Protein AF-A0AAD7BIM3-F1 (afdb_monomer)

pLDDT: mean 72.24, std 18.92, range [29.17, 95.81]

InterPro domains:
  IPR036047 F-box-like domain superfamily [SSF81383] (9-72)

Nearest PDB structures (foldseek):
  4rhj-assembly4_D  TM=5.048E-01  e=8.172E+00  Trypanosoma brucei brucei TREU927
  4rhm-assembly1_C  TM=4.767E-01  e=9.182E+00  Trypanosoma brucei brucei TREU927

Organism: NCBI:txid1738132

Structure (mmCIF, N/CA/C/O backbone):
data_AF-A0AAD7BIM3-F1
#
_entry.id   AF-A0AAD7BIM3-F1
#
loop_
_atom_site.group_PDB
_atom_site.id
_atom_site.type_symbol
_atom_site.label_atom_id
_atom_site.label_alt_id
_atom_site.label_comp_id
_atom_site.label_asym_id
_atom_site.label_entity_id
_atom_site.label_seq_id
_atom_site.pdbx_PDB_ins_code
_atom_site.Cartn_x
_atom_site.Cartn_y
_atom_site.Cartn_z
_atom_site.occupancy
_atom_site.B_iso_or_equiv
_atom_site.auth_seq_id
_atom_site.auth_comp_id
_atom_site.auth_asym_id
_atom_site.auth_atom_id
_atom_site.pdbx_PDB_model_num
ATOM 1 N N . MET A 1 1 ? -30.677 8.060 8.967 1.00 34.91 1 MET A N 1
ATOM 2 C CA . MET A 1 1 ? -29.210 8.168 9.139 1.00 34.91 1 MET A CA 1
ATOM 3 C C . MET A 1 1 ? -28.598 8.434 7.774 1.00 34.91 1 MET A C 1
ATOM 5 O O . MET A 1 1 ? -28.669 7.563 6.921 1.00 34.91 1 MET A O 1
ATOM 9 N N . LYS A 1 2 ? -28.103 9.651 7.524 1.00 31.09 2 LYS A N 1
ATOM 10 C CA . LYS A 1 2 ? -27.428 9.990 6.261 1.00 31.09 2 LYS A CA 1
ATOM 11 C C . LYS A 1 2 ? -26.029 9.374 6.298 1.00 31.09 2 LYS A C 1
ATOM 13 O O . LYS A 1 2 ? -25.265 9.679 7.210 1.00 31.09 2 LYS A O 1
ATOM 18 N N . SER A 1 3 ? -25.726 8.465 5.374 1.00 33.97 3 SER A N 1
ATOM 19 C CA . SER A 1 3 ? -24.393 7.879 5.264 1.00 33.97 3 SER A CA 1
ATOM 20 C C . SER A 1 3 ? -23.404 8.964 4.855 1.00 33.97 3 SER A C 1
ATOM 22 O O . SER A 1 3 ? -23.573 9.599 3.816 1.00 33.97 3 SER A O 1
ATOM 24 N N . ILE A 1 4 ? -22.376 9.167 5.674 1.00 40.66 4 ILE A N 1
ATOM 25 C CA . ILE A 1 4 ? -21.200 9.956 5.316 1.00 40.66 4 ILE A CA 1
ATOM 26 C C . ILE A 1 4 ? -20.465 9.140 4.244 1.00 40.66 4 ILE A C 1
ATOM 28 O O . ILE A 1 4 ? -19.738 8.201 4.554 1.00 40.66 4 ILE A O 1
ATOM 32 N N . LEU A 1 5 ? -20.776 9.430 2.983 1.00 38.31 5 LEU A N 1
ATOM 33 C CA . LEU A 1 5 ? -20.304 8.735 1.781 1.00 38.31 5 LEU A CA 1
ATOM 34 C C . LEU A 1 5 ? -19.085 9.432 1.142 1.00 38.31 5 LEU A C 1
ATOM 36 O O . LEU A 1 5 ? -18.844 9.234 -0.035 1.00 38.31 5 LEU A O 1
ATOM 40 N N . TYR A 1 6 ? -18.332 10.234 1.906 1.00 45.28 6 TYR A N 1
ATOM 41 C CA . TYR A 1 6 ? -17.243 11.088 1.390 1.00 45.28 6 TYR A CA 1
ATOM 42 C C . TYR A 1 6 ? -15.922 10.952 2.172 1.00 45.28 6 TYR A C 1
ATOM 44 O O . TYR A 1 6 ? -15.199 11.914 2.409 1.00 45.28 6 TYR A O 1
ATOM 52 N N . ILE A 1 7 ? -15.646 9.760 2.700 1.00 55.62 7 ILE A N 1
ATOM 53 C CA . ILE A 1 7 ? -14.448 9.513 3.516 1.00 55.62 7 ILE A CA 1
ATOM 54 C C . ILE A 1 7 ? -13.163 9.373 2.671 1.00 55.62 7 ILE A C 1
ATOM 56 O O . ILE A 1 7 ? -12.146 9.924 3.092 1.00 55.62 7 ILE A O 1
ATOM 60 N N . PRO A 1 8 ? -13.167 8.699 1.502 1.00 48.97 8 PRO A N 1
ATOM 61 C CA . PRO A 1 8 ? -11.971 8.600 0.665 1.00 48.97 8 PRO A CA 1
ATOM 62 C C . PRO A 1 8 ? -11.493 9.967 0.164 1.00 48.97 8 PRO A C 1
ATOM 64 O O . PRO A 1 8 ? -10.310 10.273 0.277 1.00 48.97 8 PRO A O 1
ATOM 67 N N . GLU A 1 9 ? -12.413 10.836 -0.273 1.00 47.00 9 GLU A N 1
ATOM 68 C CA . GLU A 1 9 ? -12.077 12.190 -0.728 1.00 47.00 9 GLU A CA 1
ATOM 69 C C . GLU A 1 9 ? -11.534 13.062 0.410 1.00 47.00 9 GLU A C 1
ATOM 71 O O . GLU A 1 9 ? -10.729 13.957 0.170 1.00 47.00 9 GLU A O 1
ATOM 76 N N . LEU A 1 10 ? -11.942 12.791 1.656 1.00 54.88 10 LEU A N 1
ATOM 77 C CA . LEU A 1 10 ? -11.415 13.476 2.832 1.00 54.88 10 LEU A CA 1
ATOM 78 C C . LEU A 1 10 ? -9.964 13.070 3.109 1.00 54.88 10 LEU A C 1
ATOM 80 O O . LEU A 1 10 ? -9.176 13.924 3.488 1.00 54.88 10 LEU A O 1
ATOM 84 N N . ILE A 1 11 ? -9.592 11.800 2.916 1.00 57.62 11 ILE A N 1
ATOM 85 C CA . ILE A 1 11 ? -8.191 11.365 3.029 1.00 57.62 11 ILE A CA 1
ATOM 86 C C . ILE A 1 11 ? -7.386 11.932 1.873 1.00 57.62 11 ILE A C 1
ATOM 88 O O . ILE A 1 11 ? -6.314 12.467 2.114 1.00 57.62 11 ILE A O 1
ATOM 92 N N . ASP A 1 12 ? -7.906 11.901 0.649 1.00 53.28 12 ASP A N 1
ATOM 93 C CA . ASP A 1 12 ? -7.229 12.515 -0.494 1.00 53.28 12 ASP A CA 1
ATOM 94 C C . ASP A 1 12 ? -7.055 14.028 -0.311 1.00 53.28 12 ASP A C 1
ATOM 96 O O . ASP A 1 12 ? -6.023 14.570 -0.701 1.00 53.28 12 ASP A O 1
ATOM 100 N N . GLN A 1 13 ? -7.999 14.718 0.340 1.00 54.78 13 GLN A N 1
ATOM 101 C CA . GLN A 1 13 ? -7.848 16.124 0.725 1.00 54.78 13 GLN A CA 1
ATOM 102 C C . GLN A 1 13 ? -6.875 16.304 1.895 1.00 54.78 13 GLN A C 1
ATOM 104 O O . GLN A 1 13 ? -5.945 17.092 1.783 1.00 54.78 13 GLN A O 1
ATOM 109 N N . ILE A 1 14 ? -7.005 15.554 2.990 1.00 59.97 14 ILE A N 1
ATOM 110 C CA . ILE A 1 14 ? -6.085 15.630 4.137 1.00 59.97 14 ILE A CA 1
ATOM 111 C C . ILE A 1 14 ? -4.654 15.317 3.689 1.00 59.97 14 ILE A C 1
ATOM 113 O O . ILE A 1 14 ? -3.720 16.012 4.052 1.00 59.97 14 ILE A O 1
ATOM 117 N N . VAL A 1 15 ? -4.458 14.306 2.855 1.00 59.47 15 VAL A N 1
ATOM 118 C CA . VAL A 1 15 ? -3.141 13.876 2.380 1.00 59.47 15 VAL A CA 1
ATOM 119 C C . VAL A 1 15 ? -2.682 14.716 1.182 1.00 59.47 15 VAL A C 1
ATOM 121 O O . VAL A 1 15 ? -1.480 14.879 0.982 1.00 59.47 15 VAL A O 1
ATOM 124 N N . GLY A 1 16 ? -3.593 15.291 0.396 1.00 51.72 16 GLY A N 1
ATOM 125 C CA . GLY A 1 16 ? -3.292 16.098 -0.791 1.00 51.72 16 GLY A CA 1
ATOM 126 C C . GLY A 1 16 ? -3.035 17.581 -0.507 1.00 51.72 16 GLY A C 1
ATOM 127 O O . GLY A 1 16 ? -2.092 18.142 -1.070 1.00 51.72 16 GLY A O 1
ATOM 128 N N . SER A 1 17 ? -3.792 18.216 0.394 1.00 50.78 17 SER A N 1
ATOM 129 C CA . SER A 1 17 ? -3.741 19.669 0.633 1.00 50.78 17 SER A CA 1
ATOM 130 C C . SER A 1 17 ? -3.084 20.106 1.945 1.00 50.78 17 SER A C 1
ATOM 132 O O . SER A 1 17 ? -2.757 21.280 2.061 1.00 50.78 17 SER A O 1
ATOM 134 N N . ALA A 1 18 ? -2.869 19.208 2.910 1.00 51.66 18 ALA A N 1
ATOM 135 C CA . ALA A 1 18 ? -2.292 19.564 4.209 1.00 51.66 18 ALA A CA 1
ATOM 136 C C . ALA A 1 18 ? -0.766 19.740 4.143 1.00 51.66 18 ALA A C 1
ATOM 138 O O . ALA A 1 18 ? -0.057 18.922 3.542 1.00 51.66 18 ALA A O 1
ATOM 139 N N . ASP A 1 19 ? -0.236 20.783 4.777 1.00 49.91 19 ASP A N 1
ATOM 140 C CA . ASP A 1 19 ? 1.197 20.875 5.056 1.00 49.91 19 ASP A CA 1
ATOM 141 C C . ASP A 1 19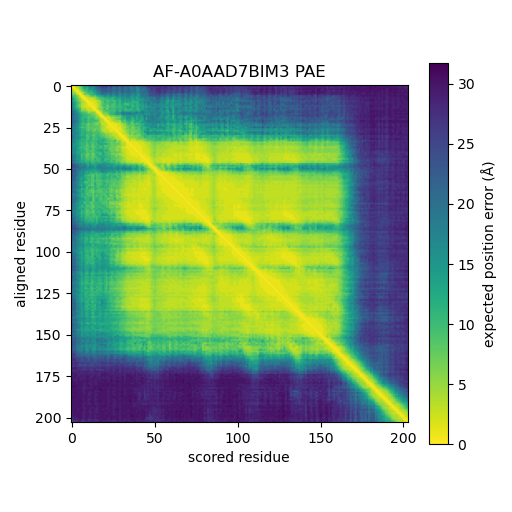 ? 1.614 19.923 6.206 1.00 49.91 19 ASP A C 1
ATOM 143 O O . ASP A 1 19 ? 0.803 19.181 6.763 1.00 49.91 19 ASP A O 1
ATOM 147 N N . ALA A 1 20 ? 2.908 19.870 6.544 1.00 49.19 20 ALA A N 1
ATOM 148 C CA . ALA A 1 20 ? 3.385 18.982 7.610 1.00 49.19 20 ALA A CA 1
ATOM 149 C C . ALA A 1 20 ? 2.770 19.313 8.989 1.00 49.19 20 ALA A C 1
ATOM 151 O O . ALA A 1 20 ? 2.599 18.409 9.807 1.00 49.19 20 ALA A O 1
ATOM 152 N N . GLY A 1 21 ? 2.411 20.578 9.240 1.00 44.41 21 GLY A N 1
ATOM 153 C CA . GLY A 1 21 ? 1.760 21.005 10.481 1.00 44.41 21 GLY A CA 1
ATOM 154 C C . GLY A 1 21 ? 0.289 20.590 10.537 1.00 44.41 21 GLY A C 1
ATOM 155 O O . GLY A 1 21 ? -0.180 20.091 11.562 1.00 44.41 21 GLY A O 1
ATOM 156 N N . ASP A 1 22 ? -0.416 20.705 9.417 1.00 52.31 22 ASP A N 1
ATOM 157 C CA . ASP A 1 22 ? -1.806 20.286 9.247 1.00 52.31 22 ASP A CA 1
ATOM 158 C C . ASP A 1 22 ? -1.967 18.760 9.359 1.00 52.31 22 ASP A C 1
ATOM 160 O O . ASP A 1 22 ? -2.961 18.271 9.902 1.00 52.31 22 ASP A O 1
ATOM 164 N N . LEU A 1 23 ? -0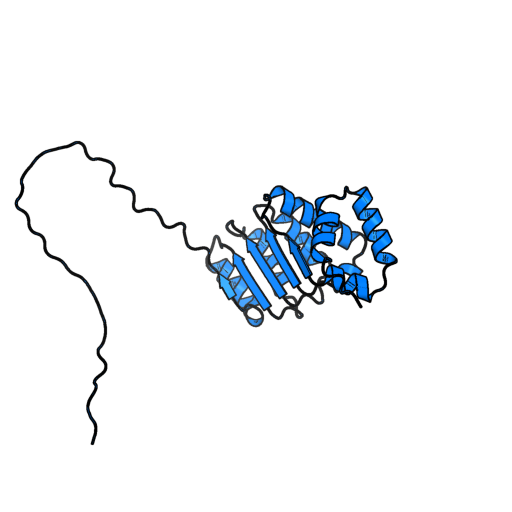.973 17.987 8.906 1.00 55.50 23 LEU A N 1
ATOM 165 C CA . LEU A 1 23 ? -0.945 16.528 9.072 1.00 55.50 23 LEU A CA 1
ATOM 166 C C . LEU A 1 23 ? -0.741 16.117 10.528 1.00 55.50 23 LEU A C 1
ATOM 168 O O . LEU A 1 23 ? -1.418 15.200 10.995 1.00 55.50 23 LEU A O 1
ATOM 172 N N . HIS A 1 24 ? 0.122 16.824 11.261 1.00 54.59 24 HIS A N 1
ATOM 173 C CA . HIS A 1 24 ? 0.286 16.619 12.698 1.00 54.59 24 HIS A CA 1
ATOM 174 C C . HIS A 1 24 ? -1.014 16.938 13.453 1.00 54.59 24 HIS A C 1
ATOM 176 O O . HIS A 1 24 ? -1.473 16.163 14.297 1.00 54.59 24 HIS A O 1
ATOM 182 N N . ALA A 1 25 ? -1.680 18.041 13.097 1.00 57.25 25 ALA A N 1
ATOM 183 C CA . ALA A 1 25 ? -2.994 18.379 13.635 1.00 57.25 25 ALA A CA 1
ATOM 184 C C . ALA A 1 25 ? -4.044 17.307 13.291 1.00 57.25 25 ALA A C 1
ATOM 186 O O . ALA A 1 25 ? -4.818 16.907 14.163 1.00 57.25 25 ALA A O 1
ATOM 187 N N . CYS A 1 26 ? -4.035 16.773 12.066 1.00 62.66 26 CYS A N 1
ATOM 188 C CA . CYS A 1 26 ? -4.894 15.656 11.675 1.00 62.66 26 CYS A CA 1
ATOM 189 C C . CYS A 1 26 ? -4.593 14.390 12.480 1.00 62.66 26 CYS A C 1
ATOM 191 O O . CYS A 1 26 ? -5.534 13.746 12.936 1.00 62.66 26 CYS A O 1
ATOM 193 N N . ALA A 1 27 ? -3.326 14.050 12.724 1.00 61.06 27 ALA A N 1
ATOM 194 C CA . ALA A 1 27 ? -2.946 12.911 13.558 1.00 61.06 27 ALA A CA 1
ATOM 195 C C . ALA A 1 27 ? -3.438 13.086 15.009 1.00 61.06 27 ALA A C 1
ATOM 197 O O . ALA A 1 27 ? -4.015 12.162 15.595 1.00 61.06 27 ALA A O 1
ATOM 198 N N . LEU A 1 28 ? -3.303 14.290 15.576 1.00 64.50 28 LEU A N 1
ATOM 199 C CA . LEU A 1 28 ? -3.819 14.630 16.907 1.00 64.50 28 LEU A CA 1
ATOM 200 C C . LEU A 1 28 ? -5.352 14.569 16.980 1.00 64.50 28 LEU A C 1
ATOM 202 O O . LEU A 1 28 ? -5.906 14.069 17.962 1.00 64.50 28 LEU A O 1
ATOM 206 N N . VAL A 1 29 ? -6.046 15.045 15.946 1.00 65.06 29 VAL A N 1
ATOM 207 C CA . VAL A 1 29 ? -7.511 14.976 15.840 1.00 65.06 29 VAL A CA 1
ATOM 208 C C . VAL A 1 29 ? -7.972 13.529 15.662 1.00 65.06 29 VAL A C 1
ATOM 210 O O . VAL A 1 29 ? -8.897 13.104 16.358 1.00 65.06 29 VAL A O 1
ATOM 213 N N . CYS A 1 30 ? -7.275 12.743 14.836 1.00 65.44 30 CYS A N 1
ATOM 214 C CA . CYS A 1 30 ? -7.526 11.317 14.655 1.00 65.44 30 CYS A CA 1
ATOM 215 C C . CYS A 1 30 ? -7.461 10.585 15.991 1.00 65.44 30 CYS A C 1
ATOM 217 O O . CYS A 1 30 ? -8.386 9.837 16.287 1.00 65.44 30 CYS A O 1
ATOM 219 N N . ARG A 1 31 ? -6.468 10.851 16.856 1.00 65.38 31 ARG A N 1
ATOM 220 C CA . ARG A 1 31 ? -6.390 10.240 18.203 1.00 65.38 31 ARG A CA 1
ATOM 221 C C . ARG A 1 31 ? -7.627 10.489 19.073 1.00 65.38 31 ARG A C 1
ATOM 223 O 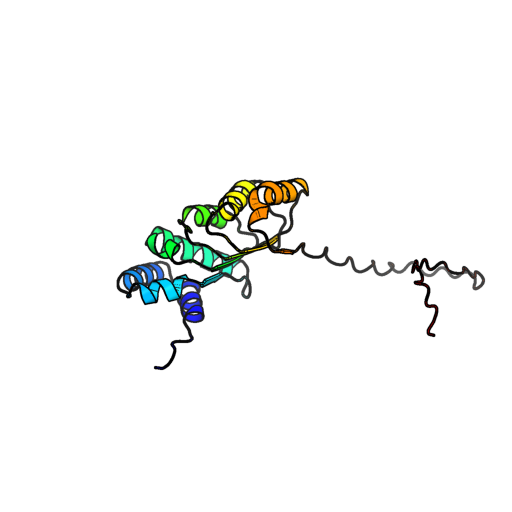O . ARG A 1 31 ? -7.899 9.694 19.968 1.00 65.38 31 ARG A O 1
ATOM 230 N N . ARG A 1 32 ? -8.370 11.575 18.836 1.00 70.44 32 ARG A N 1
ATOM 231 C CA . ARG A 1 32 ? -9.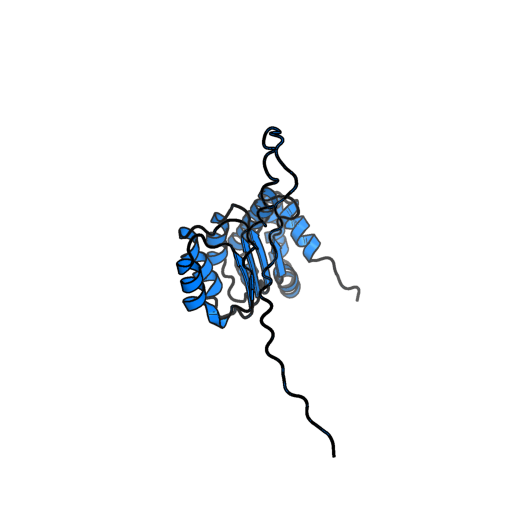612 11.903 19.564 1.00 70.44 32 ARG A CA 1
ATOM 232 C C . ARG A 1 32 ? -10.865 11.357 18.885 1.00 70.44 32 ARG A C 1
ATOM 234 O O . ARG A 1 32 ? -11.944 11.418 19.473 1.00 70.44 32 ARG A O 1
ATOM 241 N N . TRP A 1 33 ? -10.754 10.846 17.662 1.00 74.81 33 TRP A N 1
ATOM 242 C CA . TRP A 1 33 ? -11.863 10.183 16.994 1.00 74.81 33 TRP A CA 1
ATOM 243 C C . TRP A 1 33 ? -12.169 8.848 17.656 1.00 74.81 33 TRP A C 1
ATOM 245 O O . TRP A 1 33 ? -11.284 8.140 18.132 1.00 74.81 33 TRP A O 1
ATOM 255 N N . ALA A 1 34 ? -13.448 8.481 17.649 1.00 80.12 34 ALA A N 1
ATOM 256 C CA . ALA A 1 34 ? -13.849 7.145 18.051 1.00 80.12 34 ALA A CA 1
ATOM 257 C C . ALA A 1 34 ? -13.151 6.106 17.160 1.00 80.12 34 ALA A C 1
ATOM 259 O O . ALA A 1 34 ? -13.055 6.284 15.944 1.00 80.12 34 ALA A O 1
ATOM 260 N N . HIS A 1 35 ? -12.735 4.991 17.756 1.00 81.06 35 HIS A N 1
ATOM 261 C CA . HIS A 1 35 ? -12.056 3.887 17.071 1.00 81.06 35 HIS A CA 1
ATOM 262 C C . HIS A 1 35 ? -12.774 3.446 15.781 1.00 81.06 35 HIS A C 1
ATOM 264 O O . HIS A 1 35 ? -12.147 3.202 14.754 1.00 81.06 35 HIS A O 1
ATOM 270 N N . ALA A 1 36 ? -14.110 3.397 15.801 1.00 76.81 36 ALA A N 1
ATOM 271 C CA . ALA A 1 36 ? -14.913 3.047 14.629 1.00 76.81 36 ALA A CA 1
ATOM 272 C C . ALA A 1 36 ? -14.727 4.020 13.448 1.00 76.81 36 ALA A C 1
ATOM 274 O O . ALA A 1 36 ? -14.771 3.595 12.296 1.00 76.81 36 ALA A O 1
ATOM 275 N N . ALA A 1 37 ? -14.507 5.310 13.716 1.00 76.25 37 ALA A N 1
ATOM 276 C CA . ALA A 1 37 ? -14.249 6.304 12.679 1.00 76.25 37 ALA A CA 1
ATOM 277 C C . ALA A 1 37 ? -12.831 6.155 12.113 1.00 76.25 37 ALA A C 1
ATOM 279 O O . ALA A 1 37 ? -12.685 6.080 10.898 1.00 76.25 37 ALA A O 1
ATOM 280 N N . GLN A 1 38 ? -11.814 6.022 12.975 1.00 82.69 38 GLN A N 1
ATOM 281 C CA . GLN A 1 38 ? -10.431 5.766 12.545 1.00 82.69 38 GLN A CA 1
ATOM 282 C C . GLN A 1 38 ? -10.353 4.522 11.654 1.00 82.69 38 GLN A C 1
ATOM 284 O O . GLN A 1 38 ? -9.853 4.593 10.535 1.00 82.69 38 GLN A O 1
ATOM 289 N N . SER A 1 39 ? -10.928 3.407 12.115 1.00 83.88 39 SER A N 1
ATOM 290 C CA . SER A 1 39 ? -10.946 2.155 11.363 1.00 83.88 39 SER A CA 1
ATOM 291 C C . SER A 1 39 ? -11.592 2.326 9.995 1.00 83.88 39 SER A C 1
ATOM 293 O O . SER A 1 39 ? -11.031 1.893 8.996 1.00 83.88 39 SER A O 1
ATOM 295 N N . ARG A 1 40 ? -12.735 3.014 9.919 1.00 79.25 40 ARG A N 1
ATOM 296 C CA . ARG A 1 40 ? -13.438 3.225 8.650 1.00 79.25 40 ARG A CA 1
ATOM 297 C C . ARG A 1 40 ? -12.629 4.074 7.671 1.00 79.25 40 ARG A C 1
ATOM 299 O O . ARG A 1 40 ? -12.633 3.773 6.484 1.00 79.25 40 ARG A O 1
ATOM 306 N N . ILE A 1 41 ? -11.939 5.093 8.173 1.00 80.88 41 ILE A N 1
ATOM 307 C CA . ILE A 1 41 ? -11.128 6.022 7.382 1.00 80.88 41 ILE A CA 1
ATOM 308 C C . ILE A 1 41 ? -9.893 5.301 6.842 1.00 80.88 41 ILE A C 1
ATOM 310 O O . ILE A 1 41 ? -9.740 5.168 5.636 1.00 80.88 41 ILE A O 1
ATOM 314 N N . PHE A 1 42 ? -9.076 4.718 7.713 1.00 87.62 42 PHE A N 1
ATOM 315 C CA . PHE A 1 42 ? -7.824 4.079 7.300 1.00 87.62 42 PHE A CA 1
ATOM 316 C C . PHE A 1 42 ? -8.005 2.674 6.701 1.00 87.62 42 PHE A C 1
ATOM 318 O O . PHE A 1 42 ? -7.027 2.080 6.261 1.00 87.62 42 PHE A O 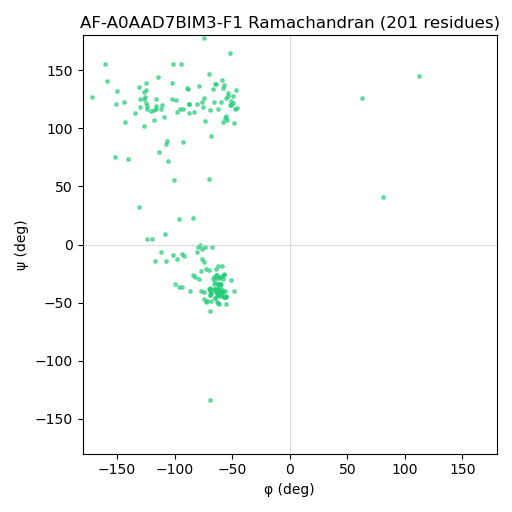1
ATOM 325 N N . SER A 1 43 ? -9.233 2.137 6.643 1.00 90.75 43 SER A N 1
ATOM 326 C CA . SER A 1 43 ? -9.493 0.787 6.116 1.00 90.75 43 SER A CA 1
ATOM 327 C C . SER A 1 43 ? -9.099 0.584 4.661 1.00 90.75 43 SER A C 1
ATOM 329 O O . SER A 1 43 ? -8.683 -0.519 4.295 1.00 90.75 43 SER A O 1
ATOM 331 N N . ASN A 1 44 ? -9.240 1.617 3.836 1.00 90.50 44 ASN A N 1
ATOM 332 C CA . ASN A 1 44 ? -8.964 1.549 2.413 1.00 90.50 44 ASN A CA 1
ATOM 333 C C . ASN A 1 44 ? -8.149 2.769 2.001 1.00 90.50 44 ASN A C 1
ATOM 335 O O . ASN A 1 44 ? -8.633 3.898 2.070 1.00 90.50 44 ASN A O 1
ATOM 339 N N . ILE A 1 45 ? -6.909 2.518 1.601 1.00 89.88 45 ILE A N 1
ATOM 340 C CA . ILE A 1 45 ? -5.965 3.548 1.200 1.00 89.88 45 ILE A CA 1
ATOM 341 C C . ILE A 1 45 ? -5.633 3.336 -0.266 1.00 89.88 45 ILE A C 1
ATOM 343 O O . ILE A 1 45 ? -5.164 2.268 -0.664 1.00 89.88 45 ILE A O 1
ATOM 347 N N . LYS A 1 46 ? -5.832 4.392 -1.047 1.00 90.00 46 LYS A N 1
ATOM 348 C CA . LYS A 1 46 ? -5.508 4.434 -2.463 1.00 90.00 46 LYS A CA 1
ATOM 349 C C . LYS A 1 46 ? -4.583 5.613 -2.718 1.00 90.00 46 LYS A C 1
ATOM 351 O O . LYS A 1 46 ? -4.934 6.744 -2.415 1.00 90.00 46 LYS A O 1
ATOM 356 N N . ILE A 1 47 ? -3.401 5.339 -3.255 1.00 86.31 47 ILE A N 1
ATOM 357 C CA . ILE A 1 47 ? -2.440 6.355 -3.684 1.00 86.31 47 ILE A CA 1
ATOM 358 C C . ILE A 1 47 ? -2.261 6.169 -5.183 1.00 86.31 47 ILE A C 1
ATOM 360 O O . ILE A 1 47 ? -1.662 5.185 -5.624 1.00 86.31 47 ILE A O 1
ATOM 364 N N . CYS A 1 48 ? -2.824 7.095 -5.958 1.00 80.56 48 CYS A N 1
ATOM 365 C CA . CYS A 1 48 ? -2.849 7.023 -7.413 1.00 80.56 48 CYS A CA 1
ATOM 366 C C . CYS A 1 48 ? -2.048 8.133 -8.078 1.00 80.56 48 CYS A C 1
ATOM 368 O O . CYS A 1 48 ? -2.089 9.290 -7.674 1.00 80.56 48 CYS A O 1
ATOM 370 N N . ASP A 1 49 ? -1.415 7.770 -9.188 1.00 72.50 49 ASP A N 1
ATOM 371 C CA . ASP A 1 49 ? -0.662 8.671 -10.057 1.00 72.50 49 ASP A CA 1
ATOM 372 C C . ASP A 1 49 ? -1.561 9.418 -11.073 1.00 72.50 49 ASP A C 1
ATOM 374 O O . ASP A 1 49 ? -1.127 9.874 -12.125 1.00 72.50 49 ASP A O 1
ATOM 378 N N . SER A 1 50 ? -2.862 9.558 -10.800 1.00 65.19 50 SER A N 1
ATOM 379 C CA . SER A 1 50 ? -3.802 10.202 -11.737 1.00 65.19 50 SER A CA 1
ATOM 380 C C . SER A 1 50 ? -3.464 11.675 -12.010 1.00 65.19 50 SER A C 1
ATOM 382 O O . SER A 1 50 ? -3.928 12.237 -12.998 1.00 65.19 50 SER A O 1
ATOM 384 N N . TYR A 1 51 ? -2.666 12.295 -11.137 1.00 59.41 51 TYR A N 1
ATOM 385 C CA . TYR A 1 51 ? -2.294 13.708 -11.187 1.00 59.41 51 TYR A CA 1
ATOM 386 C C . TYR A 1 51 ? -0.776 13.942 -11.332 1.00 59.41 51 TYR A C 1
ATOM 388 O O . TYR A 1 51 ? -0.344 15.095 -11.299 1.00 59.41 51 TYR A O 1
ATOM 396 N N . GLY A 1 52 ? 0.033 12.886 -11.498 1.00 71.12 52 GLY A N 1
ATOM 397 C CA . GLY A 1 52 ? 1.485 12.969 -11.698 1.00 71.12 52 GLY A CA 1
ATOM 398 C C . GLY A 1 52 ? 2.328 12.409 -10.542 1.00 71.12 52 GLY A C 1
ATOM 399 O O . GLY A 1 52 ? 1.977 12.530 -9.364 1.00 71.12 52 GLY A O 1
ATOM 400 N N . ALA A 1 53 ? 3.471 11.801 -10.900 1.00 73.12 53 ALA A N 1
ATOM 401 C CA . ALA A 1 53 ? 4.203 10.876 -10.026 1.00 73.12 53 ALA A CA 1
ATOM 402 C C . ALA A 1 53 ? 4.719 11.540 -8.742 1.00 73.12 53 ALA A C 1
ATOM 404 O O . ALA A 1 53 ? 4.845 10.905 -7.691 1.00 73.12 53 ALA A O 1
ATOM 405 N N . GLU A 1 54 ? 4.992 12.843 -8.808 1.00 78.19 54 GLU A N 1
ATOM 406 C CA . GLU A 1 54 ? 5.385 13.641 -7.650 1.00 78.19 54 GLU A CA 1
ATOM 407 C C . GLU A 1 54 ? 4.272 13.750 -6.606 1.00 78.19 54 GLU A C 1
ATOM 409 O O . GLU A 1 54 ? 4.561 13.706 -5.409 1.00 78.19 54 GLU A O 1
ATOM 414 N N . LEU A 1 55 ? 3.007 13.875 -7.027 1.00 78.69 55 LEU A N 1
ATOM 415 C CA . LEU A 1 55 ? 1.891 13.988 -6.092 1.00 78.69 55 LEU A CA 1
ATOM 416 C C . LEU A 1 55 ? 1.685 12.669 -5.352 1.00 78.69 55 LEU A C 1
ATOM 418 O O . LEU A 1 55 ? 1.640 12.680 -4.124 1.00 78.69 55 LEU A O 1
ATOM 422 N N . ALA A 1 56 ? 1.647 11.546 -6.074 1.00 78.88 56 ALA A N 1
ATOM 423 C CA . ALA A 1 56 ? 1.536 10.216 -5.474 1.00 78.88 56 ALA A CA 1
ATOM 424 C C . ALA A 1 56 ? 2.670 9.958 -4.466 1.00 78.88 56 ALA A C 1
ATOM 426 O O . ALA A 1 56 ? 2.443 9.447 -3.369 1.00 78.88 56 ALA A O 1
ATOM 427 N N . THR A 1 57 ? 3.887 10.404 -4.794 1.00 80.50 57 THR A N 1
ATOM 428 C CA . THR A 1 57 ? 5.040 10.327 -3.885 1.00 80.50 57 THR A CA 1
ATOM 429 C C . THR A 1 57 ? 4.808 11.148 -2.622 1.00 80.50 57 THR A C 1
ATOM 431 O O . THR A 1 57 ? 4.945 10.624 -1.520 1.00 80.50 57 THR A O 1
ATOM 434 N N . ARG A 1 58 ? 4.400 12.418 -2.751 1.00 82.69 58 ARG A N 1
ATOM 435 C CA . ARG A 1 58 ? 4.108 13.271 -1.588 1.00 82.69 58 ARG A CA 1
ATOM 436 C C . ARG A 1 58 ? 2.994 12.681 -0.729 1.00 82.69 58 ARG A C 1
ATOM 438 O O . ARG A 1 58 ? 3.117 12.692 0.491 1.00 82.69 58 ARG A O 1
ATOM 445 N N . GLN A 1 59 ? 1.938 12.149 -1.342 1.00 83.75 59 GLN A N 1
ATOM 446 C CA . GLN A 1 59 ? 0.842 11.506 -0.621 1.00 83.75 59 GLN A CA 1
ATOM 447 C C . GLN A 1 59 ? 1.328 10.284 0.167 1.00 83.75 59 GLN A C 1
ATOM 449 O O . GLN A 1 59 ? 1.008 10.152 1.349 1.00 83.75 59 GLN A O 1
ATOM 454 N N . MET A 1 60 ? 2.167 9.445 -0.445 1.00 86.44 60 MET A N 1
ATOM 455 C CA . MET A 1 60 ? 2.793 8.310 0.231 1.00 86.44 60 MET A CA 1
ATOM 456 C C . MET A 1 60 ? 3.674 8.758 1.401 1.00 86.44 60 MET A C 1
ATOM 458 O O . MET A 1 60 ? 3.485 8.281 2.519 1.00 86.44 60 MET A O 1
ATOM 462 N N . SER A 1 61 ? 4.597 9.702 1.191 1.00 86.62 61 SER A N 1
ATOM 463 C CA . SER A 1 61 ? 5.476 10.184 2.264 1.00 86.62 61 SER A CA 1
ATOM 464 C C . SER A 1 61 ? 4.671 10.778 3.428 1.00 86.62 61 SER A C 1
ATOM 466 O O . SER A 1 61 ? 5.000 10.540 4.589 1.00 86.62 61 SER A O 1
ATOM 468 N N . ARG A 1 62 ? 3.590 11.512 3.133 1.00 84.19 62 ARG A N 1
ATOM 469 C CA . ARG A 1 62 ? 2.679 12.080 4.139 1.00 84.19 62 ARG A CA 1
ATOM 470 C C . ARG A 1 62 ? 1.938 10.998 4.919 1.00 84.19 62 ARG A C 1
ATOM 472 O O . ARG A 1 62 ? 1.900 11.063 6.144 1.00 84.19 62 ARG A O 1
ATOM 479 N N . LEU A 1 63 ? 1.397 9.992 4.234 1.00 87.00 63 LEU A N 1
ATOM 480 C CA . LEU A 1 63 ? 0.749 8.855 4.885 1.00 87.00 63 LEU A CA 1
ATOM 481 C C . LEU A 1 63 ? 1.715 8.125 5.826 1.00 87.00 63 LEU A C 1
ATOM 483 O O . LEU A 1 63 ? 1.358 7.797 6.956 1.00 87.00 63 LEU A O 1
ATOM 487 N N . LEU A 1 64 ? 2.947 7.896 5.377 1.00 89.69 64 LEU A N 1
ATOM 488 C CA . LEU A 1 64 ? 3.963 7.236 6.188 1.00 89.69 64 LEU A CA 1
ATOM 489 C C . LEU A 1 64 ? 4.329 8.062 7.422 1.00 89.69 64 LEU A C 1
ATOM 491 O O . LEU A 1 64 ? 4.453 7.490 8.497 1.00 89.69 64 LEU A O 1
ATOM 495 N N . ASN A 1 65 ? 4.393 9.391 7.311 1.00 86.88 65 ASN A N 1
ATOM 496 C CA . ASN A 1 65 ? 4.583 10.255 8.479 1.00 86.88 65 ASN A CA 1
ATOM 497 C C . ASN A 1 65 ? 3.417 10.135 9.477 1.00 86.88 65 ASN A C 1
ATOM 499 O O . ASN A 1 65 ? 3.645 10.092 10.683 1.00 86.88 65 ASN A O 1
ATOM 503 N N . VAL A 1 66 ? 2.172 10.013 8.997 1.00 86.19 66 VAL A N 1
ATOM 504 C CA . VAL A 1 66 ? 1.009 9.763 9.871 1.00 86.19 66 VAL A CA 1
ATOM 505 C C . VAL A 1 66 ? 1.152 8.430 10.610 1.00 86.19 66 VAL A C 1
ATOM 507 O O . VAL A 1 66 ? 0.836 8.356 11.799 1.00 86.19 66 VAL A O 1
ATOM 510 N N . PHE A 1 67 ? 1.655 7.385 9.949 1.00 89.69 67 PHE A N 1
ATOM 511 C CA . PHE A 1 67 ? 1.939 6.109 10.611 1.00 89.69 67 PHE A CA 1
ATOM 512 C C . PHE A 1 67 ? 3.111 6.197 11.587 1.00 89.69 67 PHE A C 1
ATOM 514 O O . PHE A 1 67 ? 3.017 5.622 12.667 1.00 89.69 67 PHE A O 1
ATOM 521 N N . ASP A 1 68 ? 4.161 6.951 11.270 1.00 87.81 68 ASP A N 1
ATOM 522 C CA . ASP A 1 68 ? 5.288 7.165 12.182 1.00 87.81 68 ASP A CA 1
ATOM 523 C C . ASP A 1 68 ? 4.824 7.882 13.471 1.00 87.81 68 ASP A C 1
ATOM 525 O O . ASP A 1 68 ? 5.208 7.503 14.579 1.00 87.81 68 ASP A O 1
ATOM 529 N N . GLU A 1 69 ? 3.928 8.869 13.357 1.00 86.12 69 GLU A N 1
ATOM 530 C CA . GLU A 1 69 ? 3.369 9.597 14.508 1.00 86.12 69 GLU A CA 1
ATOM 531 C C . GLU A 1 69 ? 2.264 8.831 15.255 1.00 86.12 69 GLU A C 1
ATOM 533 O O . GLU A 1 69 ? 2.034 9.034 16.457 1.00 86.12 69 GLU A O 1
ATOM 538 N N . SER A 1 70 ? 1.523 7.979 14.548 1.00 86.69 70 SER A N 1
ATOM 539 C CA . SER A 1 70 ? 0.395 7.213 15.082 1.00 86.69 70 SER A CA 1
ATOM 540 C C . SER A 1 70 ? 0.366 5.780 14.523 1.00 86.69 70 SER A C 1
ATOM 542 O O . SER A 1 70 ? -0.536 5.436 13.756 1.00 86.69 70 SER A O 1
ATOM 544 N N . PRO A 1 71 ? 1.279 4.893 14.978 1.00 91.06 71 PRO A N 1
ATOM 545 C CA . PRO A 1 71 ? 1.450 3.549 14.406 1.00 91.06 71 PRO A CA 1
ATOM 546 C C . PRO A 1 71 ? 0.210 2.656 14.498 1.00 91.06 71 PRO A C 1
ATOM 548 O O . PRO A 1 71 ? -0.021 1.799 13.652 1.00 91.06 71 PRO A O 1
ATOM 551 N N . HIS A 1 72 ? -0.640 2.879 15.504 1.00 90.31 72 HIS A N 1
ATOM 552 C CA . HIS A 1 72 ? -1.895 2.144 15.673 1.00 90.31 72 HIS A CA 1
ATOM 553 C C . HIS A 1 72 ? -2.835 2.288 14.464 1.00 90.31 72 HIS A C 1
ATOM 555 O O . HIS A 1 72 ? -3.606 1.373 14.187 1.00 90.31 72 HIS A O 1
ATOM 561 N N . LEU A 1 73 ? -2.756 3.391 13.709 1.00 89.38 73 LEU A N 1
ATOM 562 C CA . LEU A 1 73 ? -3.597 3.612 12.530 1.00 89.38 73 LEU A CA 1
ATOM 563 C C . LEU A 1 73 ? -3.277 2.633 11.393 1.00 89.38 73 LEU A C 1
ATOM 565 O O . LEU A 1 73 ? -4.181 2.243 10.656 1.00 89.38 73 LEU A O 1
ATOM 569 N N . ALA A 1 74 ? -2.027 2.172 11.288 1.00 92.44 74 ALA A N 1
ATOM 570 C CA . ALA A 1 74 ? -1.635 1.168 10.301 1.00 92.44 74 ALA A CA 1
ATOM 571 C C . ALA A 1 74 ? -2.353 -0.176 10.522 1.00 92.44 74 ALA A C 1
ATOM 573 O O . ALA A 1 74 ? -2.618 -0.907 9.569 1.00 92.44 74 ALA A O 1
ATOM 574 N N . THR A 1 75 ? -2.759 -0.467 11.764 1.00 94.19 75 THR A N 1
ATOM 575 C CA . THR A 1 75 ? -3.507 -1.686 12.112 1.00 94.19 75 THR A CA 1
ATOM 576 C C . THR A 1 75 ? -4.964 -1.660 11.650 1.00 94.19 75 THR A C 1
ATOM 578 O O . THR A 1 75 ? -5.685 -2.637 11.835 1.00 94.19 75 THR A O 1
ATOM 581 N N . PHE A 1 76 ? -5.413 -0.564 11.036 1.00 92.44 76 PHE A N 1
ATOM 582 C CA . PHE A 1 76 ? -6.724 -0.485 10.402 1.00 92.44 76 PHE A CA 1
ATOM 583 C C . PHE A 1 76 ? -6.692 -0.721 8.898 1.00 92.44 76 PHE A C 1
ATOM 585 O O . PHE A 1 76 ? -7.756 -0.932 8.326 1.00 92.44 76 PHE A O 1
ATOM 592 N N . VAL A 1 77 ? -5.520 -0.713 8.260 1.00 94.56 77 VAL A N 1
ATOM 593 C CA . VAL A 1 77 ? -5.404 -0.785 6.800 1.00 94.56 77 VAL A CA 1
ATOM 594 C C . VAL A 1 77 ? -5.716 -2.194 6.310 1.00 94.56 77 VAL A C 1
ATOM 596 O O . VAL A 1 77 ? -4.916 -3.112 6.465 1.00 94.56 77 VAL A O 1
ATOM 599 N N . LEU A 1 78 ? -6.887 -2.366 5.694 1.00 94.94 78 LEU A N 1
ATOM 600 C CA . LEU A 1 78 ? -7.341 -3.645 5.140 1.00 94.94 78 LEU A CA 1
ATOM 601 C C . LEU A 1 78 ? -7.042 -3.757 3.647 1.00 94.94 78 LEU A C 1
ATOM 603 O O . LEU A 1 78 ? -6.752 -4.850 3.162 1.00 94.94 78 LEU A O 1
ATOM 607 N N . THR A 1 79 ? -7.153 -2.646 2.921 1.00 94.44 79 THR A N 1
ATOM 608 C CA . THR A 1 79 ? -6.889 -2.565 1.482 1.00 94.44 79 THR A CA 1
ATOM 609 C C . THR A 1 79 ? -5.899 -1.451 1.206 1.00 94.44 79 THR A C 1
ATOM 611 O O . THR A 1 79 ? -6.079 -0.330 1.684 1.00 94.44 79 THR A O 1
ATOM 614 N N . LEU A 1 80 ? -4.873 -1.774 0.425 1.00 93.44 80 LEU A N 1
ATOM 615 C CA . LEU A 1 80 ? -3.850 -0.831 0.013 1.00 93.44 80 LEU A CA 1
ATOM 616 C C . LEU A 1 80 ? -3.651 -0.915 -1.498 1.00 93.44 80 LEU A C 1
ATOM 618 O O . LEU A 1 80 ? -3.281 -1.963 -2.029 1.00 93.44 80 LEU A O 1
ATOM 622 N N . GLU A 1 81 ? -3.905 0.190 -2.184 1.00 92.38 81 GLU A N 1
ATOM 623 C CA . GLU A 1 81 ? -3.722 0.329 -3.623 1.00 92.38 81 GLU A CA 1
ATOM 624 C C . GLU A 1 81 ? -2.671 1.400 -3.903 1.00 92.38 81 GLU A C 1
ATOM 626 O O . GLU A 1 81 ? -2.865 2.570 -3.578 1.00 92.38 81 GLU A O 1
ATOM 631 N N . LEU A 1 82 ? -1.548 0.994 -4.495 1.00 89.38 82 LEU A N 1
ATOM 632 C CA . LEU A 1 82 ? -0.386 1.850 -4.698 1.00 89.38 82 LEU A CA 1
ATOM 633 C C . LEU A 1 82 ? -0.008 1.895 -6.169 1.00 89.38 82 LEU A C 1
ATOM 635 O O . LEU A 1 82 ? 0.354 0.876 -6.755 1.00 89.38 82 LEU A O 1
ATOM 639 N N . TRP A 1 83 ? -0.048 3.093 -6.735 1.00 87.38 83 TRP A N 1
ATOM 640 C CA . TRP A 1 83 ? 0.443 3.388 -8.071 1.00 87.38 83 TRP A CA 1
ATOM 641 C C . TRP A 1 83 ? 1.725 4.180 -7.916 1.00 87.38 83 TRP A C 1
ATOM 643 O O . TRP A 1 83 ? 1.728 5.407 -7.817 1.00 87.38 83 TRP A O 1
ATOM 653 N N . LEU A 1 84 ? 2.820 3.444 -7.784 1.00 77.19 84 LEU A N 1
ATOM 654 C CA . LEU A 1 84 ? 4.122 4.015 -7.505 1.00 77.19 84 LEU A CA 1
ATOM 655 C C . LEU A 1 84 ? 4.862 4.126 -8.826 1.00 77.19 84 LEU A C 1
ATOM 657 O O . LEU A 1 84 ? 5.173 3.117 -9.444 1.00 77.19 84 LEU A O 1
ATOM 661 N N . GLY A 1 85 ? 5.134 5.353 -9.263 1.00 75.38 85 GLY A N 1
ATOM 662 C CA . GLY A 1 85 ? 6.039 5.608 -10.380 1.00 75.38 85 GLY A CA 1
ATOM 663 C C . GLY A 1 85 ? 7.494 5.285 -10.010 1.00 75.38 85 GLY A C 1
ATOM 664 O O . GLY A 1 85 ? 7.809 4.282 -9.377 1.00 75.38 85 GLY A O 1
ATOM 665 N N . HIS A 1 86 ? 8.417 6.183 -10.343 1.00 67.88 86 HIS A N 1
ATOM 666 C CA . HIS A 1 86 ? 9.860 5.977 -10.145 1.00 67.88 86 HIS A CA 1
ATOM 667 C C . HIS A 1 86 ? 10.342 5.918 -8.674 1.00 67.88 86 HIS A C 1
ATOM 669 O O . HIS A 1 86 ? 11.532 5.723 -8.427 1.00 67.88 86 HIS A O 1
ATOM 675 N N . GLN A 1 87 ? 9.464 6.101 -7.682 1.00 67.62 87 GLN A N 1
ATOM 676 C CA . GLN A 1 87 ? 9.849 6.398 -6.296 1.00 67.62 87 GLN A CA 1
ATOM 677 C C . GLN A 1 87 ? 9.677 5.206 -5.356 1.00 67.62 87 GLN A C 1
ATOM 679 O O . GLN A 1 87 ? 8.818 5.166 -4.478 1.00 67.62 87 GLN A O 1
ATOM 684 N N . VAL A 1 88 ? 10.553 4.219 -5.521 1.00 70.06 88 VAL A N 1
ATOM 685 C CA . VAL A 1 88 ? 10.466 2.948 -4.790 1.00 70.06 88 VAL A CA 1
ATOM 686 C C . VAL A 1 88 ? 11.016 3.000 -3.352 1.00 70.06 88 VAL A C 1
ATOM 688 O O . VAL A 1 88 ? 10.859 2.048 -2.589 1.00 70.06 88 VAL A O 1
ATOM 691 N N . GLY A 1 89 ? 11.634 4.117 -2.948 1.00 76.75 89 GLY A N 1
ATOM 692 C CA . GLY A 1 89 ? 12.210 4.288 -1.606 1.00 76.75 89 GLY A CA 1
ATOM 693 C C . GLY A 1 89 ? 11.180 4.211 -0.472 1.00 76.75 89 GLY A C 1
ATOM 694 O O . GLY A 1 89 ? 11.471 3.661 0.589 1.00 76.75 89 GLY A O 1
ATOM 695 N N . GLU A 1 90 ? 9.954 4.678 -0.710 1.00 84.25 90 GLU A N 1
ATOM 696 C CA . GLU A 1 90 ? 8.892 4.703 0.304 1.00 84.25 90 GLU A CA 1
ATOM 697 C C . GLU A 1 90 ? 8.320 3.304 0.612 1.00 84.25 90 GLU A C 1
ATOM 699 O O . GLU A 1 90 ? 7.809 3.072 1.708 1.00 84.25 90 GLU A O 1
ATOM 704 N N . ILE A 1 91 ? 8.478 2.323 -0.291 1.00 85.12 91 ILE A N 1
ATOM 705 C CA . ILE A 1 91 ? 7.999 0.945 -0.055 1.00 85.12 91 ILE A CA 1
ATOM 706 C C . ILE A 1 91 ? 8.716 0.316 1.148 1.00 85.12 91 ILE A C 1
ATOM 708 O O . ILE A 1 91 ? 8.107 -0.411 1.936 1.00 85.12 91 ILE A O 1
ATOM 712 N N . HIS A 1 92 ? 9.999 0.633 1.347 1.00 85.25 92 HIS A N 1
ATOM 713 C CA . HIS A 1 92 ? 10.746 0.157 2.514 1.00 85.25 92 HIS A CA 1
ATOM 714 C C . HIS A 1 92 ? 10.158 0.664 3.830 1.00 85.25 92 HIS A C 1
ATOM 716 O O . HIS A 1 92 ? 10.091 -0.095 4.799 1.00 85.25 92 HIS A O 1
ATOM 722 N N . ARG A 1 93 ? 9.734 1.932 3.874 1.00 88.50 93 ARG A N 1
ATOM 723 C CA . ARG A 1 93 ? 9.096 2.523 5.058 1.00 88.50 93 ARG A CA 1
ATOM 724 C C . ARG A 1 93 ? 7.722 1.912 5.297 1.00 88.50 93 ARG A C 1
ATOM 726 O O . ARG A 1 93 ? 7.413 1.548 6.426 1.00 88.50 93 ARG A O 1
ATOM 733 N N . LEU A 1 94 ? 6.956 1.699 4.232 1.00 89.12 94 LEU A N 1
ATOM 734 C CA . LEU A 1 94 ? 5.652 1.048 4.298 1.00 89.12 94 LEU A CA 1
ATOM 735 C C . LEU A 1 94 ? 5.722 -0.365 4.896 1.00 89.12 94 LEU A C 1
ATOM 737 O O . LEU A 1 94 ? 4.898 -0.729 5.724 1.00 89.12 94 LEU A O 1
ATOM 741 N N . CYS A 1 95 ? 6.736 -1.160 4.552 1.00 87.00 95 CYS A N 1
ATOM 742 C CA . CYS A 1 95 ? 6.889 -2.496 5.143 1.00 87.00 95 CYS A CA 1
ATOM 743 C C . CYS A 1 95 ? 7.154 -2.456 6.657 1.00 87.00 95 CYS A C 1
ATOM 745 O O . CYS A 1 95 ? 6.918 -3.440 7.353 1.00 87.00 95 CYS A O 1
ATOM 747 N N . ARG A 1 96 ? 7.643 -1.325 7.176 1.00 88.75 96 ARG A N 1
ATOM 748 C CA . ARG A 1 96 ? 7.920 -1.120 8.603 1.00 88.75 96 ARG A CA 1
ATOM 749 C C . ARG A 1 96 ? 6.759 -0.480 9.359 1.00 88.75 96 ARG A C 1
ATOM 751 O O . ARG A 1 96 ? 6.817 -0.440 10.583 1.00 88.75 96 ARG A O 1
ATOM 758 N N . SER A 1 97 ? 5.710 -0.015 8.677 1.00 87.44 97 SER A N 1
ATOM 759 C CA . SER A 1 97 ? 4.616 0.720 9.322 1.00 87.44 97 SER A CA 1
ATOM 760 C C . SER A 1 97 ? 3.643 -0.164 10.110 1.00 87.44 97 SER A C 1
ATOM 762 O O . SER A 1 97 ? 2.762 0.362 10.779 1.00 87.44 97 SER A O 1
ATOM 764 N N . GLY A 1 98 ? 3.803 -1.493 10.092 1.00 88.62 98 GLY A N 1
ATOM 765 C CA . GLY A 1 98 ? 2.999 -2.401 10.918 1.00 88.62 98 GLY A CA 1
ATOM 766 C C . GLY A 1 98 ? 1.620 -2.718 10.333 1.00 88.62 98 GLY A C 1
ATOM 767 O O . GLY A 1 98 ? 0.639 -2.790 11.069 1.00 88.62 98 GLY A O 1
ATOM 768 N N . LEU A 1 99 ? 1.545 -2.935 9.015 1.00 92.56 99 LEU A N 1
ATOM 769 C CA . LEU A 1 99 ? 0.338 -3.328 8.268 1.00 92.56 99 LEU A CA 1
ATOM 770 C C . LEU A 1 99 ? -0.106 -4.776 8.567 1.00 92.56 99 LEU A C 1
ATOM 772 O O . LEU A 1 99 ? -0.209 -5.617 7.677 1.00 92.56 99 LEU A O 1
ATOM 776 N N . THR A 1 100 ? -0.352 -5.100 9.834 1.00 93.12 100 THR A N 1
ATOM 777 C CA . THR A 1 100 ? -0.566 -6.481 10.297 1.00 93.12 100 THR A CA 1
ATOM 778 C C . THR A 1 100 ? -1.882 -7.099 9.833 1.00 93.12 100 THR A C 1
ATOM 780 O O . THR A 1 100 ? -1.985 -8.322 9.775 1.00 93.12 100 THR A O 1
ATOM 783 N N . VAL A 1 101 ? -2.881 -6.292 9.469 1.00 94.81 101 VAL A N 1
ATOM 784 C CA . VAL A 1 101 ? -4.216 -6.764 9.054 1.00 94.81 101 VAL A CA 1
ATOM 785 C C . VAL A 1 101 ? -4.492 -6.597 7.558 1.00 94.81 101 VAL A C 1
ATOM 787 O O . VAL A 1 101 ? -5.636 -6.775 7.133 1.00 94.81 101 VAL A O 1
ATOM 790 N N . LEU A 1 102 ? -3.480 -6.239 6.764 1.00 95.81 102 LEU A N 1
ATOM 791 C CA . LEU A 1 102 ? -3.638 -5.972 5.339 1.00 95.81 102 LEU A CA 1
ATOM 792 C C . LEU A 1 102 ? -4.123 -7.223 4.601 1.00 95.81 102 LEU A C 1
ATOM 794 O O . LEU A 1 102 ? -3.417 -8.221 4.530 1.00 95.81 102 LEU A O 1
ATOM 798 N N . ARG A 1 103 ? -5.321 -7.157 4.014 1.00 94.88 103 ARG A N 1
ATOM 799 C CA . ARG A 1 103 ? -5.952 -8.289 3.314 1.00 94.88 103 ARG A CA 1
ATOM 800 C C . ARG A 1 103 ? -5.802 -8.222 1.811 1.00 94.88 103 ARG A C 1
ATOM 802 O O . ARG A 1 103 ? -5.713 -9.273 1.173 1.00 94.88 103 ARG A O 1
ATOM 809 N N . THR A 1 104 ? -5.807 -7.013 1.267 1.00 94.81 104 THR A N 1
ATOM 810 C CA . THR A 1 104 ? -5.800 -6.784 -0.171 1.00 94.81 104 THR A CA 1
ATOM 811 C C . THR A 1 104 ? -4.715 -5.785 -0.530 1.00 94.81 104 THR A C 1
ATOM 813 O O . THR A 1 104 ? -4.700 -4.673 -0.005 1.00 94.81 104 THR A O 1
ATOM 816 N N . LEU A 1 105 ? -3.839 -6.173 -1.451 1.00 94.25 105 LEU A N 1
ATOM 817 C CA . LEU A 1 105 ? -2.759 -5.332 -1.946 1.00 94.25 105 LEU A CA 1
ATOM 818 C C . LEU A 1 105 ? -2.816 -5.239 -3.470 1.00 94.25 105 LEU A C 1
ATOM 820 O O . LEU A 1 105 ? -2.793 -6.258 -4.161 1.00 94.25 105 LEU A O 1
ATOM 824 N N . PHE A 1 106 ? -2.831 -4.013 -3.979 1.00 92.88 106 PHE A N 1
ATOM 825 C CA . PHE A 1 106 ? -2.642 -3.718 -5.392 1.00 92.88 106 PHE A CA 1
ATOM 826 C C . PHE A 1 106 ? -1.359 -2.908 -5.552 1.00 92.88 106 PHE A C 1
ATOM 828 O O . PHE A 1 106 ? -1.244 -1.812 -4.998 1.00 92.88 106 PHE A O 1
ATOM 835 N N . LEU A 1 107 ? -0.396 -3.448 -6.294 1.00 90.75 107 LEU A N 1
ATOM 836 C CA . LEU A 1 107 ? 0.862 -2.771 -6.600 1.00 90.75 107 LEU A CA 1
ATOM 837 C C . LEU A 1 107 ? 0.960 -2.537 -8.100 1.00 90.75 107 LEU A C 1
ATOM 839 O O . LEU A 1 107 ? 1.045 -3.495 -8.867 1.00 90.75 107 LEU A O 1
ATOM 843 N N . TYR A 1 108 ? 1.002 -1.269 -8.492 1.00 88.44 108 TYR A N 1
ATOM 844 C CA . TYR A 1 108 ? 1.263 -0.839 -9.857 1.00 88.44 108 TYR A CA 1
ATOM 845 C C . TYR A 1 108 ? 2.620 -0.144 -9.899 1.00 88.44 108 TYR A C 1
ATOM 847 O O . TYR A 1 108 ? 2.816 0.891 -9.259 1.00 88.44 108 TYR A O 1
ATOM 855 N N . LEU A 1 109 ? 3.552 -0.738 -10.642 1.00 85.19 109 LEU A N 1
ATOM 856 C CA . LEU A 1 109 ? 4.909 -0.246 -10.855 1.00 85.19 109 LEU A CA 1
ATOM 857 C C . LEU A 1 109 ? 5.143 -0.173 -12.374 1.00 85.19 109 LEU A C 1
ATOM 859 O O . LEU A 1 109 ? 5.345 -1.211 -13.010 1.00 85.19 109 LEU A O 1
ATOM 863 N N . PRO A 1 110 ? 5.082 1.029 -12.981 1.00 76.44 110 PRO A N 1
ATOM 864 C CA . PRO A 1 110 ? 5.161 1.197 -14.429 1.00 76.44 110 PRO A CA 1
ATOM 865 C C . PRO A 1 110 ? 6.583 1.000 -14.969 1.00 76.44 110 PRO A C 1
ATOM 867 O O . PRO A 1 110 ? 6.760 0.839 -16.173 1.00 76.44 110 PRO A O 1
ATOM 870 N N . THR A 1 111 ? 7.593 1.017 -14.099 1.00 80.25 111 THR A N 1
ATOM 871 C CA . THR A 1 111 ? 8.984 0.737 -14.453 1.00 80.25 111 THR A CA 1
ATOM 872 C C . THR A 1 111 ? 9.402 -0.669 -14.055 1.00 80.25 111 THR A C 1
ATOM 874 O O . THR A 1 111 ? 8.866 -1.195 -13.075 1.00 80.25 111 THR A O 1
ATOM 877 N N . PRO A 1 112 ? 10.420 -1.231 -14.733 1.00 83.75 112 PRO A N 1
ATOM 878 C CA . PRO A 1 112 ? 11.081 -2.437 -14.271 1.00 83.75 112 PRO A CA 1
ATOM 879 C C . PRO A 1 112 ? 11.465 -2.313 -12.796 1.00 83.75 112 PRO A C 1
ATOM 881 O O . PRO A 1 112 ? 12.034 -1.305 -12.369 1.00 83.75 112 PRO A O 1
ATOM 884 N N . LEU A 1 113 ? 11.069 -3.307 -12.008 1.00 83.62 113 LEU A N 1
ATOM 885 C CA . LEU A 1 113 ? 11.323 -3.375 -10.585 1.00 83.62 113 LEU A CA 1
ATOM 886 C C . LEU A 1 113 ? 12.824 -3.600 -10.372 1.00 83.62 113 LEU A C 1
ATOM 888 O O . LEU A 1 113 ? 13.319 -4.669 -10.725 1.00 83.62 113 LEU A O 1
ATOM 892 N N . PRO A 1 114 ? 13.546 -2.655 -9.746 1.00 84.81 114 PRO A N 1
ATOM 893 C CA . PRO A 1 114 ? 14.961 -2.850 -9.477 1.00 84.81 114 PRO A CA 1
ATOM 894 C C . PRO A 1 114 ? 15.141 -3.974 -8.452 1.00 84.81 114 PRO A C 1
ATOM 896 O O . PRO A 1 114 ? 14.501 -3.947 -7.391 1.00 84.81 114 PRO A O 1
ATOM 899 N N . SER A 1 115 ? 16.063 -4.908 -8.696 1.00 85.44 115 SER A N 1
ATOM 900 C CA . SER A 1 115 ? 16.212 -6.118 -7.867 1.00 85.44 115 SER A CA 1
ATOM 901 C C . SER A 1 115 ? 16.470 -5.830 -6.379 1.00 85.44 115 SER A C 1
ATOM 903 O O . SER A 1 115 ? 16.077 -6.603 -5.506 1.00 85.44 115 SER A O 1
ATOM 905 N N . ARG A 1 116 ? 17.031 -4.655 -6.046 1.00 85.81 116 ARG A N 1
ATOM 906 C CA . ARG A 1 116 ? 17.229 -4.192 -4.654 1.00 85.81 116 ARG A CA 1
ATOM 907 C C . ARG A 1 116 ? 15.934 -4.084 -3.830 1.00 85.81 116 ARG A C 1
ATOM 909 O O . ARG A 1 116 ? 16.005 -4.028 -2.608 1.00 85.81 116 ARG A O 1
ATOM 916 N N . LEU A 1 117 ? 14.770 -4.025 -4.479 1.00 85.38 117 LEU A N 1
ATOM 917 C CA . LEU A 1 117 ? 13.461 -3.849 -3.834 1.00 85.38 117 LEU A CA 1
ATOM 918 C C . LEU A 1 117 ? 12.675 -5.151 -3.714 1.00 85.38 117 LEU A C 1
ATOM 920 O O . LEU A 1 117 ? 11.667 -5.192 -3.007 1.00 85.38 117 LEU A O 1
ATOM 924 N N . LEU A 1 118 ? 13.154 -6.225 -4.342 1.00 88.00 118 LEU A N 1
ATOM 925 C CA . LEU A 1 118 ? 12.552 -7.548 -4.225 1.00 88.00 118 LEU A CA 1
ATOM 926 C C . LEU A 1 118 ? 12.435 -8.014 -2.774 1.00 88.00 118 LEU A C 1
ATOM 928 O O . LEU A 1 118 ? 11.348 -8.459 -2.420 1.00 88.00 118 LEU A O 1
ATOM 932 N N . PRO A 1 119 ? 13.451 -7.873 -1.894 1.00 89.81 119 PRO A N 1
ATOM 933 C CA . PRO A 1 119 ? 13.309 -8.302 -0.501 1.00 89.81 119 PRO A CA 1
ATOM 934 C C . PRO A 1 119 ? 12.170 -7.573 0.223 1.00 89.81 119 PRO A C 1
ATOM 936 O O . PRO A 1 119 ? 11.475 -8.149 1.060 1.00 89.81 119 PRO A O 1
ATOM 939 N N . THR A 1 120 ? 11.945 -6.310 -0.133 1.00 89.12 120 THR A N 1
ATOM 940 C CA . THR A 1 120 ? 10.908 -5.450 0.441 1.00 89.12 120 THR A CA 1
ATOM 941 C C . THR A 1 120 ? 9.529 -5.872 -0.024 1.00 89.12 120 THR A C 1
ATOM 943 O O . THR A 1 120 ? 8.636 -6.076 0.793 1.00 89.12 120 THR A O 1
ATOM 946 N N . ILE A 1 121 ? 9.365 -6.067 -1.332 1.00 88.88 121 ILE A N 1
ATOM 947 C CA . ILE A 1 121 ? 8.106 -6.554 -1.896 1.00 88.88 121 ILE A CA 1
ATOM 948 C C . ILE A 1 121 ? 7.806 -7.955 -1.368 1.00 88.88 121 ILE A C 1
ATOM 950 O O . ILE A 1 121 ? 6.691 -8.193 -0.921 1.00 88.88 121 ILE A O 1
ATOM 954 N N . LYS A 1 122 ? 8.799 -8.849 -1.299 1.00 90.44 122 LYS A N 1
ATOM 955 C CA . LYS A 1 122 ? 8.649 -10.169 -0.671 1.00 90.44 122 LYS A CA 1
ATOM 956 C C . LYS A 1 122 ? 8.184 -10.056 0.779 1.00 90.44 122 LYS A C 1
ATOM 958 O O . LYS A 1 122 ? 7.246 -10.743 1.156 1.00 90.44 122 LYS A O 1
ATOM 963 N N . SER A 1 123 ? 8.769 -9.155 1.569 1.00 90.44 123 SER A N 1
ATOM 964 C CA . SER A 1 123 ? 8.335 -8.912 2.955 1.00 90.44 123 SER A CA 1
ATOM 965 C C . SER A 1 123 ? 6.871 -8.468 3.038 1.00 90.44 123 SER A C 1
ATOM 967 O O . SER A 1 123 ? 6.135 -8.946 3.896 1.00 90.44 123 SER A O 1
ATOM 969 N N . LEU A 1 124 ? 6.431 -7.591 2.130 1.00 89.75 124 LEU A N 1
ATOM 970 C CA . LEU A 1 124 ? 5.042 -7.127 2.072 1.00 89.75 124 LEU A CA 1
ATOM 971 C C . LEU A 1 124 ? 4.076 -8.237 1.630 1.00 89.75 124 LEU A C 1
ATOM 973 O O . LEU A 1 124 ? 2.961 -8.339 2.133 1.00 89.75 124 LEU A O 1
ATOM 977 N N . LEU A 1 125 ? 4.506 -9.080 0.696 1.00 90.75 125 LEU A N 1
ATOM 978 C CA . LEU A 1 125 ? 3.723 -10.199 0.181 1.00 90.75 125 LEU A CA 1
ATOM 979 C C . LEU A 1 125 ? 3.683 -11.403 1.132 1.00 90.75 125 LEU A C 1
ATOM 981 O O . LEU A 1 125 ? 2.747 -12.201 1.069 1.00 90.75 125 LEU A O 1
ATOM 985 N N . ALA A 1 126 ? 4.670 -11.515 2.021 1.00 90.19 126 ALA A N 1
ATOM 986 C CA . ALA A 1 126 ? 4.760 -12.538 3.058 1.00 90.19 126 ALA A CA 1
ATOM 987 C C . ALA A 1 126 ? 3.861 -12.259 4.276 1.00 90.19 126 ALA A C 1
ATOM 989 O O . ALA A 1 126 ? 3.849 -13.053 5.216 1.00 90.19 126 ALA A O 1
ATOM 990 N N . LEU A 1 127 ? 3.107 -11.153 4.284 1.00 90.00 127 LEU A N 1
ATOM 991 C CA . LEU A 1 127 ? 2.136 -10.871 5.338 1.00 90.00 127 LEU A CA 1
ATOM 992 C C . LEU A 1 127 ? 1.079 -11.985 5.407 1.00 90.00 127 LEU A C 1
ATOM 994 O O . LEU A 1 127 ? 0.371 -12.250 4.437 1.00 90.00 127 LEU A O 1
ATOM 998 N N . GLU A 1 128 ? 0.939 -12.610 6.578 1.00 90.62 128 GLU A N 1
ATOM 999 C CA . GLU A 1 128 ? 0.001 -13.725 6.797 1.00 90.62 128 GLU A CA 1
ATOM 1000 C C . GLU A 1 128 ? -1.470 -13.318 6.640 1.00 90.62 128 GLU A C 1
ATOM 1002 O O . GLU A 1 128 ? -2.321 -14.142 6.312 1.00 90.62 128 GLU A O 1
ATOM 1007 N N . SER A 1 129 ? -1.782 -12.042 6.872 1.00 92.44 129 SER A N 1
ATOM 1008 C CA . SER A 1 129 ? -3.129 -11.488 6.728 1.00 92.44 129 SER A CA 1
ATOM 1009 C C . SER A 1 129 ? -3.546 -11.256 5.279 1.00 92.44 129 SER A C 1
ATOM 1011 O O . SER A 1 129 ? -4.734 -11.039 5.016 1.00 92.44 129 SER A O 1
ATOM 1013 N N . LEU A 1 130 ? -2.598 -11.319 4.343 1.00 93.50 130 LEU A N 1
ATOM 1014 C CA . LEU A 1 130 ? -2.821 -11.001 2.946 1.00 93.50 130 LEU A CA 1
ATOM 1015 C C . LEU A 1 130 ? -3.572 -12.146 2.263 1.00 93.50 130 LEU A C 1
ATOM 1017 O O . LEU A 1 130 ? -3.131 -13.284 2.252 1.00 93.50 130 LEU A O 1
ATOM 1021 N N . THR A 1 131 ? -4.727 -11.841 1.680 1.00 92.75 131 THR A N 1
ATOM 1022 C CA . THR A 1 131 ? -5.634 -12.829 1.055 1.00 92.75 131 THR A CA 1
ATOM 1023 C C . THR A 1 131 ? -5.822 -12.614 -0.444 1.00 92.75 131 THR A C 1
ATOM 1025 O O . THR A 1 131 ? -6.404 -13.452 -1.145 1.00 92.75 131 THR A O 1
ATOM 1028 N N . SER A 1 132 ? -5.408 -11.448 -0.935 1.00 92.69 132 SER A N 1
ATOM 1029 C CA . SER A 1 132 ? -5.556 -11.047 -2.323 1.00 92.69 132 SER A CA 1
ATOM 1030 C C . SER A 1 132 ? -4.440 -10.092 -2.705 1.00 92.69 132 SER A C 1
ATOM 1032 O O . SER A 1 132 ? -4.323 -9.005 -2.140 1.00 92.69 132 SER A O 1
ATOM 1034 N N . VAL A 1 133 ? -3.661 -10.481 -3.704 1.00 92.44 133 VAL A N 1
ATOM 1035 C CA . VAL A 1 133 ? -2.620 -9.642 -4.288 1.00 92.44 133 VAL A CA 1
ATOM 1036 C C . VAL A 1 133 ? -2.833 -9.525 -5.785 1.00 92.44 133 VAL A C 1
ATOM 1038 O O . VAL A 1 133 ? -3.018 -10.534 -6.476 1.00 92.44 133 VAL A O 1
ATOM 1041 N N . THR A 1 134 ? -2.750 -8.284 -6.251 1.00 92.00 134 THR A N 1
ATOM 1042 C CA . THR A 1 134 ? -2.752 -7.906 -7.659 1.00 92.00 134 THR A CA 1
ATOM 1043 C C . THR A 1 134 ? -1.453 -7.163 -7.951 1.00 92.00 134 THR A C 1
ATOM 1045 O O . THR A 1 134 ? -1.211 -6.087 -7.397 1.00 92.00 134 THR A O 1
ATOM 1048 N N . LEU A 1 135 ? -0.603 -7.744 -8.795 1.00 89.94 135 LEU A N 1
ATOM 1049 C CA . LEU A 1 135 ? 0.683 -7.154 -9.169 1.00 89.94 135 LEU A CA 1
ATOM 1050 C C . LEU A 1 135 ? 0.648 -6.727 -10.635 1.00 89.94 135 LEU A C 1
ATOM 1052 O O . LEU A 1 135 ? 0.478 -7.564 -11.516 1.00 89.94 135 LEU A O 1
ATOM 1056 N N . HIS A 1 136 ? 0.851 -5.440 -10.884 1.00 89.56 136 HIS A N 1
ATOM 1057 C CA . HIS A 1 136 ? 1.087 -4.868 -12.206 1.00 89.56 136 HIS A CA 1
ATOM 1058 C C . HIS A 1 136 ? 2.518 -4.337 -12.218 1.00 89.56 136 HIS A C 1
ATOM 1060 O O . HIS A 1 136 ? 2.764 -3.158 -11.961 1.00 89.56 136 HIS A O 1
ATOM 1066 N N . ILE A 1 137 ? 3.475 -5.242 -12.409 1.00 85.19 137 ILE A N 1
ATOM 1067 C CA . ILE A 1 137 ? 4.903 -4.966 -12.238 1.00 85.19 137 ILE A CA 1
ATOM 1068 C C . ILE A 1 137 ? 5.648 -5.485 -13.465 1.00 85.19 137 ILE A C 1
ATOM 1070 O O . ILE A 1 137 ? 5.406 -6.603 -13.921 1.00 85.19 137 ILE A O 1
ATOM 1074 N N . GLN A 1 138 ? 6.580 -4.688 -13.984 1.00 85.19 138 GLN A N 1
ATOM 1075 C CA . GLN A 1 138 ? 7.587 -5.177 -14.924 1.00 85.19 138 GLN A CA 1
ATOM 1076 C C . GLN A 1 138 ? 8.790 -5.685 -14.134 1.00 85.19 138 GLN A C 1
ATOM 1078 O O . GLN A 1 138 ? 9.258 -5.001 -13.231 1.00 85.19 138 GLN A O 1
ATOM 1083 N N . PHE A 1 139 ? 9.308 -6.861 -14.465 1.00 82.00 139 PHE A N 1
ATOM 1084 C CA . PHE A 1 139 ? 10.558 -7.357 -13.892 1.00 82.00 139 PHE A CA 1
ATOM 1085 C C . PHE A 1 139 ? 11.679 -7.178 -14.915 1.00 82.00 139 PHE A C 1
ATOM 1087 O O . PHE A 1 139 ? 11.460 -7.415 -16.102 1.00 82.00 139 PHE A O 1
ATOM 1094 N N . GLU A 1 140 ? 12.862 -6.751 -14.463 1.00 84.44 140 GLU A N 1
ATOM 1095 C CA . GLU A 1 140 ? 14.059 -6.710 -15.320 1.00 84.44 140 GLU A CA 1
ATOM 1096 C C . GLU A 1 140 ? 14.485 -8.127 -15.726 1.00 84.44 140 GLU A C 1
ATOM 1098 O O . GLU A 1 140 ? 14.869 -8.367 -16.871 1.00 84.44 140 GLU A O 1
ATOM 1103 N N . HIS A 1 141 ? 14.354 -9.071 -14.791 1.00 86.44 141 HIS A N 1
ATOM 1104 C CA . HIS A 1 141 ? 14.760 -10.461 -14.937 1.00 86.44 141 HIS A CA 1
ATOM 1105 C C . HIS A 1 141 ? 13.587 -11.402 -14.641 1.00 86.44 141 HIS A C 1
ATOM 1107 O O . HIS A 1 141 ? 12.817 -11.188 -13.704 1.00 86.44 141 HIS A O 1
ATOM 1113 N N . LEU A 1 142 ? 13.436 -12.463 -15.439 1.00 83.88 142 LEU A N 1
ATOM 1114 C CA . LEU A 1 142 ? 12.366 -13.450 -15.251 1.00 83.88 142 LEU A CA 1
ATOM 1115 C C . LEU A 1 142 ? 12.539 -14.209 -13.927 1.00 83.88 142 LEU A C 1
ATOM 1117 O O . LEU A 1 142 ? 11.565 -14.592 -13.282 1.00 83.88 142 LEU A O 1
ATOM 1121 N N . GLU A 1 143 ? 13.784 -14.401 -13.511 1.00 89.38 143 GLU A N 1
ATOM 1122 C CA . GLU A 1 143 ? 14.179 -15.052 -12.270 1.00 89.38 143 GLU A CA 1
ATOM 1123 C C . GLU A 1 143 ? 13.588 -14.338 -11.051 1.00 89.38 143 GLU A C 1
ATOM 1125 O O . GLU A 1 143 ? 13.066 -14.996 -10.154 1.00 89.38 143 GLU A O 1
ATOM 1130 N N . ASP A 1 144 ? 13.569 -13.003 -11.066 1.00 87.06 144 ASP A N 1
ATOM 1131 C CA . ASP A 1 144 ? 13.025 -12.182 -9.984 1.00 87.06 144 ASP A CA 1
ATOM 1132 C C . ASP A 1 144 ? 11.512 -12.400 -9.815 1.00 87.06 144 ASP A C 1
ATOM 1134 O O . ASP A 1 144 ? 11.006 -12.507 -8.693 1.00 87.06 144 ASP A O 1
ATOM 1138 N N . LEU A 1 145 ? 10.787 -12.531 -10.933 1.00 84.81 145 LEU A N 1
ATOM 1139 C CA . LEU A 1 145 ? 9.369 -12.893 -10.927 1.00 84.81 145 LEU A CA 1
ATOM 1140 C C . LEU A 1 145 ? 9.170 -14.293 -10.345 1.00 84.81 145 LEU A C 1
ATOM 1142 O O . LEU A 1 145 ? 8.303 -14.483 -9.490 1.00 84.81 145 LEU A O 1
ATOM 1146 N N . LEU A 1 146 ? 9.940 -15.274 -10.822 1.00 86.56 146 LEU A N 1
ATOM 1147 C CA . LEU A 1 146 ? 9.830 -16.661 -10.363 1.00 86.56 146 LEU A CA 1
ATOM 1148 C C . LEU A 1 146 ? 10.119 -16.775 -8.868 1.00 86.56 146 LEU A C 1
ATOM 1150 O O . LEU A 1 146 ? 9.459 -17.543 -8.170 1.00 86.56 146 LEU A O 1
ATOM 1154 N N . ASP A 1 147 ? 11.060 -15.984 -8.370 1.00 87.56 147 ASP A N 1
ATOM 1155 C CA . ASP A 1 147 ? 11.411 -15.913 -6.962 1.00 87.56 147 ASP A CA 1
ATOM 1156 C C . ASP A 1 147 ? 10.305 -15.275 -6.112 1.00 87.56 147 ASP A C 1
ATOM 1158 O O . ASP A 1 147 ? 9.972 -15.803 -5.051 1.00 87.56 147 ASP A O 1
ATOM 1162 N N . VAL A 1 148 ? 9.689 -14.178 -6.567 1.00 86.19 148 VAL A N 1
ATOM 1163 C CA . VAL A 1 148 ? 8.507 -13.602 -5.896 1.00 86.19 148 VAL A CA 1
ATOM 1164 C C . VAL A 1 148 ? 7.341 -14.591 -5.912 1.00 86.19 148 VAL A C 1
ATOM 1166 O O . VAL A 1 148 ? 6.660 -14.771 -4.903 1.00 86.19 148 VAL A O 1
ATOM 1169 N N . TRP A 1 149 ? 7.122 -15.274 -7.035 1.00 84.50 149 TRP A N 1
ATOM 1170 C CA . TRP A 1 149 ? 6.050 -16.253 -7.162 1.00 84.50 149 TRP A CA 1
ATOM 1171 C C . TRP A 1 149 ? 6.266 -17.453 -6.239 1.00 84.50 149 TRP A C 1
ATOM 1173 O O . TRP A 1 149 ? 5.343 -17.873 -5.542 1.00 84.50 149 TRP A O 1
ATOM 1183 N N . ARG A 1 150 ? 7.483 -18.000 -6.195 1.00 86.88 150 ARG A N 1
ATOM 1184 C CA . ARG A 1 150 ? 7.820 -19.147 -5.344 1.00 86.88 150 ARG A CA 1
ATOM 1185 C C . ARG A 1 150 ? 7.521 -18.851 -3.876 1.00 86.88 150 ARG A C 1
ATOM 1187 O O . ARG A 1 150 ? 6.882 -19.670 -3.217 1.00 86.88 150 ARG A O 1
ATOM 1194 N N . ASP A 1 151 ? 7.916 -17.672 -3.410 1.00 83.12 151 ASP A N 1
ATOM 1195 C CA . ASP A 1 151 ? 7.825 -17.307 -1.996 1.00 83.12 151 ASP A CA 1
ATOM 1196 C C . ASP A 1 151 ? 6.421 -16.819 -1.599 1.00 83.12 151 ASP A C 1
ATOM 1198 O O . ASP A 1 151 ? 6.009 -16.987 -0.450 1.00 83.12 151 ASP A O 1
ATOM 1202 N N . CYS A 1 152 ? 5.662 -16.240 -2.537 1.00 82.50 152 CYS A N 1
ATOM 1203 C CA . CYS A 1 152 ? 4.425 -15.515 -2.226 1.00 82.50 152 CYS A CA 1
ATOM 1204 C C . CYS A 1 152 ? 3.168 -16.020 -2.961 1.00 82.50 152 CYS A C 1
ATOM 1206 O O . CYS A 1 152 ? 2.092 -15.442 -2.798 1.00 82.50 152 CYS A O 1
ATOM 1208 N N . SER A 1 153 ? 3.264 -17.108 -3.735 1.00 79.69 153 SER A N 1
ATOM 1209 C CA . SER A 1 153 ? 2.175 -17.650 -4.579 1.00 79.69 153 SER A CA 1
ATOM 1210 C C . SER A 1 153 ? 0.840 -17.863 -3.869 1.00 79.69 153 SER A C 1
ATOM 1212 O O . SER A 1 153 ? -0.203 -17.733 -4.500 1.00 79.69 153 SER A O 1
ATOM 1214 N N . ARG A 1 154 ? 0.845 -18.158 -2.563 1.00 80.19 154 ARG A N 1
ATOM 1215 C CA . ARG A 1 154 ? -0.375 -18.460 -1.790 1.00 80.19 154 ARG A CA 1
ATOM 1216 C C . ARG A 1 154 ? -1.415 -17.339 -1.829 1.00 80.19 154 ARG A C 1
ATOM 1218 O O . ARG A 1 154 ? -2.606 -17.624 -1.750 1.00 80.19 154 ARG A O 1
ATOM 1225 N N . ASN A 1 155 ? -0.965 -16.092 -1.973 1.00 75.31 155 ASN A N 1
ATOM 1226 C CA . ASN A 1 155 ? -1.816 -14.907 -1.859 1.00 75.31 155 ASN A CA 1
ATOM 1227 C C . ASN A 1 155 ? -1.999 -14.175 -3.202 1.00 75.31 155 ASN A C 1
ATOM 1229 O O . ASN A 1 155 ? -2.797 -13.238 -3.298 1.00 75.31 155 ASN A O 1
ATOM 1233 N N . ILE A 1 156 ? -1.278 -14.598 -4.246 1.00 78.94 156 ILE A N 1
ATOM 1234 C CA . ILE A 1 156 ? -1.286 -13.965 -5.566 1.00 78.94 156 ILE A CA 1
ATOM 1235 C C . ILE A 1 156 ? -2.483 -14.478 -6.362 1.00 78.94 156 ILE A C 1
ATOM 1237 O O . ILE A 1 156 ? -2.552 -15.651 -6.718 1.00 78.94 156 ILE A O 1
ATOM 1241 N N . ARG A 1 157 ? -3.435 -13.583 -6.651 1.00 77.88 157 ARG A N 1
ATOM 1242 C CA . ARG A 1 157 ? -4.610 -13.917 -7.474 1.00 77.88 157 ARG A CA 1
ATOM 1243 C C . ARG A 1 157 ? -4.397 -13.585 -8.936 1.00 77.88 157 ARG A C 1
ATOM 1245 O O . ARG A 1 157 ? -4.894 -14.293 -9.805 1.00 77.88 157 ARG A O 1
ATOM 1252 N N . TYR A 1 158 ? -3.703 -12.484 -9.191 1.00 78.56 158 TYR A N 1
ATOM 1253 C CA . TYR A 1 158 ? -3.535 -11.956 -10.530 1.00 78.56 158 TYR A CA 1
ATOM 1254 C C . TYR A 1 158 ? -2.197 -11.231 -10.644 1.00 78.56 158 TYR A C 1
ATOM 1256 O O . TYR A 1 158 ? -1.834 -10.418 -9.790 1.00 78.56 158 TYR A O 1
ATOM 1264 N N . VAL A 1 159 ? -1.470 -11.544 -11.711 1.00 77.44 159 VAL A N 1
ATOM 1265 C CA . VAL A 1 159 ? -0.262 -10.828 -12.116 1.00 77.44 159 VAL A CA 1
ATOM 1266 C C . VAL A 1 159 ? -0.485 -10.382 -13.544 1.00 77.44 159 VAL A C 1
ATOM 1268 O O . VAL A 1 159 ? -0.658 -11.214 -14.435 1.00 77.44 159 VAL A O 1
ATOM 1271 N N . GLU A 1 160 ? -0.504 -9.072 -13.747 1.00 78.19 160 GLU A N 1
ATOM 1272 C CA . GLU A 1 160 ? -0.543 -8.498 -15.079 1.00 78.19 160 GLU A CA 1
ATOM 1273 C C . GLU A 1 160 ? 0.855 -8.090 -15.493 1.00 78.19 160 GLU A C 1
ATOM 1275 O O . GLU A 1 160 ? 1.514 -7.276 -14.842 1.00 78.19 160 GLU A O 1
ATOM 1280 N N . PHE A 1 161 ? 1.278 -8.624 -16.629 1.00 72.62 161 PHE A N 1
ATOM 1281 C CA . PHE A 1 161 ? 2.446 -8.125 -17.323 1.00 72.62 161 PHE A CA 1
ATOM 1282 C C . PHE A 1 161 ? 1.982 -6.997 -18.232 1.00 72.62 161 PHE A C 1
ATOM 1284 O O . PHE A 1 161 ? 1.130 -7.237 -19.097 1.00 72.62 161 PHE A O 1
ATOM 1291 N N . PRO A 1 162 ? 2.509 -5.772 -18.069 1.00 65.94 162 PRO A N 1
ATOM 1292 C CA . PRO A 1 162 ? 2.211 -4.708 -19.006 1.00 65.94 162 PRO A CA 1
ATOM 1293 C C . PRO A 1 162 ? 2.571 -5.201 -20.399 1.00 65.94 162 PRO A C 1
ATOM 1295 O O . PRO A 1 162 ? 3.686 -5.679 -20.626 1.00 65.94 162 PRO A O 1
ATOM 1298 N N . ARG A 1 163 ? 1.614 -5.132 -21.328 1.00 60.62 163 ARG A N 1
ATOM 1299 C CA . ARG A 1 163 ? 1.880 -5.495 -22.719 1.00 60.62 163 ARG A CA 1
ATOM 1300 C C . ARG A 1 163 ? 3.079 -4.679 -23.181 1.00 60.62 163 ARG A C 1
ATOM 1302 O O . ARG A 1 163 ? 3.075 -3.457 -23.025 1.00 60.62 163 ARG A O 1
ATOM 1309 N N . ALA A 1 164 ? 4.085 -5.356 -23.740 1.00 55.91 164 ALA A N 1
ATOM 1310 C CA . ALA A 1 164 ? 5.168 -4.671 -24.430 1.00 55.91 164 ALA A CA 1
ATOM 1311 C C . ALA A 1 164 ? 4.529 -3.631 -25.363 1.00 55.91 164 ALA A C 1
ATOM 1313 O O . ALA A 1 164 ? 3.536 -3.974 -26.024 1.00 55.91 164 ALA A O 1
ATOM 1314 N N . PRO A 1 165 ? 5.008 -2.371 -25.375 1.00 54.72 165 PRO A N 1
ATOM 1315 C CA . PRO A 1 165 ? 4.444 -1.359 -26.253 1.00 54.72 165 PRO A CA 1
ATOM 1316 C C . PRO A 1 165 ? 4.433 -1.968 -27.646 1.00 54.72 165 PRO A C 1
ATOM 1318 O O . PRO A 1 165 ? 5.479 -2.421 -28.111 1.00 54.72 165 PRO A O 1
ATOM 1321 N N . SER A 1 166 ? 3.247 -2.086 -28.257 1.00 47.44 166 SER A N 1
ATOM 1322 C CA . SER A 1 166 ? 3.150 -2.676 -29.586 1.00 47.44 166 SER A CA 1
ATOM 1323 C C . SER A 1 166 ? 4.074 -1.847 -30.456 1.00 47.44 166 SER A C 1
ATOM 1325 O O . SER A 1 166 ? 3.800 -0.664 -30.684 1.00 47.44 166 SER A O 1
ATOM 1327 N N . VAL A 1 167 ? 5.203 -2.425 -30.857 1.00 50.06 167 VAL A N 1
ATOM 1328 C CA . VAL A 1 167 ? 6.094 -1.792 -31.812 1.00 50.06 167 VAL A CA 1
ATOM 1329 C C . VAL A 1 167 ? 5.199 -1.587 -33.017 1.00 50.06 167 VAL A C 1
ATOM 1331 O O . VAL A 1 167 ? 4.799 -2.562 -33.652 1.00 50.06 167 VAL A O 1
ATOM 1334 N N . LYS A 1 168 ? 4.773 -0.339 -33.264 1.00 50.72 168 LYS A N 1
ATOM 1335 C CA . LYS A 1 168 ? 4.102 -0.021 -34.520 1.00 50.72 168 LYS A CA 1
ATOM 1336 C C . LYS A 1 168 ? 5.064 -0.549 -35.578 1.00 50.72 168 LYS A C 1
ATOM 1338 O O . LYS A 1 168 ? 6.231 -0.145 -35.518 1.00 50.72 168 LYS A O 1
ATOM 1343 N N . PRO A 1 169 ? 4.649 -1.500 -36.438 1.00 49.69 169 PRO A N 1
ATOM 1344 C CA . PRO A 1 169 ? 5.529 -2.007 -37.476 1.00 49.69 169 PRO A CA 1
ATOM 1345 C C . PRO A 1 169 ? 6.097 -0.778 -38.163 1.00 49.69 169 PRO A C 1
ATOM 1347 O O . PRO A 1 169 ? 5.325 0.105 -38.539 1.00 49.69 169 PRO A O 1
ATOM 1350 N N . ALA A 1 170 ? 7.429 -0.664 -38.156 1.00 55.88 170 ALA A N 1
ATOM 1351 C CA . ALA A 1 170 ? 8.111 0.502 -38.682 1.00 55.88 170 ALA A CA 1
ATOM 1352 C C . ALA A 1 170 ? 7.491 0.797 -40.046 1.00 55.88 170 ALA A C 1
ATOM 1354 O O . ALA A 1 170 ? 7.522 -0.072 -40.922 1.00 55.88 170 ALA A O 1
ATOM 1355 N N . GLU A 1 171 ? 6.854 1.966 -40.191 1.00 51.59 171 GLU A N 1
ATOM 1356 C CA . GLU A 1 171 ? 6.388 2.404 -41.500 1.00 51.59 171 GLU A CA 1
ATOM 1357 C C . GLU A 1 171 ? 7.594 2.267 -42.428 1.00 51.59 171 GLU A C 1
ATOM 1359 O O . GLU A 1 171 ? 8.673 2.759 -42.072 1.00 51.59 171 GLU A O 1
ATOM 1364 N N . PRO A 1 172 ? 7.480 1.511 -43.534 1.00 54.78 172 PRO A N 1
ATOM 1365 C CA . PRO A 1 172 ? 8.611 1.262 -44.403 1.00 54.78 172 PRO A CA 1
ATOM 1366 C C . PRO A 1 172 ? 9.169 2.618 -44.815 1.00 54.78 172 PRO A C 1
ATOM 1368 O O . PRO A 1 172 ? 8.516 3.380 -45.526 1.00 54.78 172 PRO A O 1
ATOM 1371 N N . SER A 1 173 ? 10.365 2.921 -44.302 1.00 54.56 173 SER A N 1
ATOM 1372 C CA . SER A 1 173 ? 11.143 4.096 -44.665 1.00 54.56 173 SER A CA 1
ATOM 1373 C C . SER A 1 173 ? 11.116 4.189 -46.182 1.00 54.56 173 SER A C 1
ATOM 1375 O O . SER A 1 173 ? 11.513 3.236 -46.859 1.00 54.56 173 SER A O 1
ATOM 1377 N N . ALA A 1 174 ? 10.544 5.281 -46.693 1.00 57.56 174 ALA A N 1
ATOM 1378 C CA . ALA A 1 174 ? 10.376 5.518 -48.113 1.00 57.56 174 ALA A CA 1
ATOM 1379 C C . ALA A 1 174 ? 11.708 5.250 -48.823 1.00 57.56 174 ALA A C 1
ATOM 1381 O O . ALA A 1 174 ? 12.653 6.035 -48.730 1.00 57.56 174 ALA A O 1
ATOM 1382 N N . ARG A 1 175 ? 11.797 4.105 -49.509 1.00 50.12 175 ARG A N 1
ATOM 1383 C CA . ARG A 1 175 ? 12.893 3.849 -50.436 1.00 50.12 175 ARG A CA 1
ATOM 1384 C C . ARG A 1 175 ? 12.760 4.864 -51.573 1.00 50.12 175 ARG A C 1
ATOM 1386 O O . ARG A 1 175 ? 11.640 5.092 -52.037 1.00 50.12 175 ARG A O 1
ATOM 1393 N N . PRO A 1 176 ? 13.867 5.458 -52.045 1.00 47.72 176 PRO A N 1
ATOM 1394 C CA . PRO A 1 176 ? 13.829 6.274 -53.244 1.00 47.72 176 PRO A CA 1
ATOM 1395 C C . PRO A 1 176 ? 13.300 5.426 -54.402 1.00 47.72 176 PRO A C 1
ATOM 1397 O O . PRO A 1 176 ? 13.682 4.267 -54.574 1.00 47.72 176 PRO A O 1
ATOM 1400 N N . SER A 1 177 ? 12.378 6.011 -55.159 1.00 49.28 177 SER A N 1
ATOM 1401 C CA . SER A 1 177 ? 11.747 5.410 -56.325 1.00 49.28 177 SER A CA 1
ATOM 1402 C C . SER A 1 177 ? 12.801 4.929 -57.324 1.00 49.28 177 SER A C 1
ATOM 1404 O O . SER A 1 177 ? 13.407 5.734 -58.030 1.00 49.28 177 SER A O 1
ATOM 1406 N N . MET A 1 178 ? 12.985 3.615 -57.422 1.00 38.19 178 MET A N 1
ATOM 1407 C CA . MET A 1 178 ? 13.477 2.981 -58.637 1.00 38.19 178 MET A CA 1
ATOM 1408 C C . MET A 1 178 ? 12.316 2.206 -59.240 1.00 38.19 178 MET A C 1
ATOM 1410 O O . MET A 1 178 ? 11.861 1.205 -58.692 1.00 38.19 178 MET A O 1
ATOM 1414 N N . CYS A 1 179 ? 11.821 2.718 -60.363 1.00 45.50 179 CYS A N 1
ATOM 1415 C CA . CYS A 1 179 ? 11.007 1.957 -61.293 1.00 45.50 179 CYS A CA 1
ATOM 1416 C C . CYS A 1 179 ? 11.762 0.680 -61.676 1.00 45.50 179 CYS A C 1
ATOM 1418 O O . CYS A 1 179 ? 12.922 0.796 -62.067 1.00 45.50 179 CYS A O 1
ATOM 1420 N N . LEU A 1 180 ? 11.110 -0.486 -61.599 1.00 37.88 180 LEU A N 1
ATOM 1421 C CA . LEU A 1 180 ? 11.200 -1.554 -62.604 1.00 37.88 180 LEU A CA 1
ATOM 1422 C C . LEU A 1 180 ? 10.182 -2.689 -62.340 1.00 37.88 180 LEU A C 1
ATOM 1424 O O . LEU A 1 180 ? 10.128 -3.263 -61.258 1.00 37.88 180 LEU A O 1
ATOM 1428 N N . ASP A 1 181 ? 9.427 -2.943 -63.411 1.00 43.06 181 ASP A N 1
ATOM 1429 C CA . ASP A 1 181 ? 8.629 -4.094 -63.869 1.00 43.06 181 ASP A CA 1
ATOM 1430 C C . ASP A 1 181 ? 7.398 -4.665 -63.115 1.00 43.06 181 ASP A C 1
ATOM 1432 O O . ASP A 1 181 ? 7.494 -5.090 -61.963 1.00 43.06 181 ASP A O 1
ATOM 1436 N N . PRO A 1 182 ? 6.231 -4.799 -63.799 1.00 44.03 182 PRO A N 1
ATOM 1437 C CA . PRO A 1 182 ? 4.984 -5.304 -63.236 1.00 44.03 182 PRO A CA 1
ATOM 1438 C C . PRO A 1 182 ? 4.720 -6.779 -63.593 1.00 44.03 182 PRO A C 1
ATOM 1440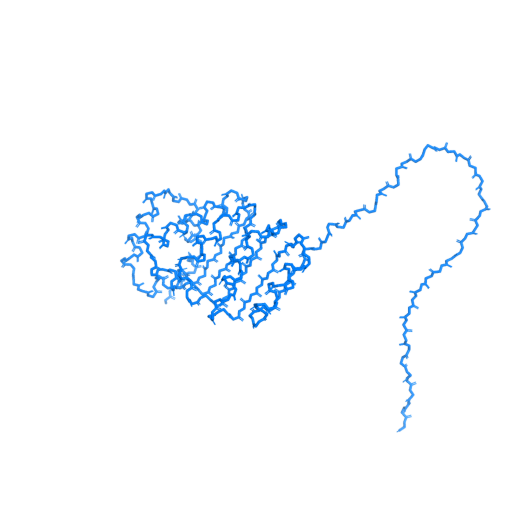 O O . PRO A 1 182 ? 3.670 -7.083 -64.142 1.00 44.03 182 PRO A O 1
ATOM 1443 N N . HIS A 1 183 ? 5.618 -7.723 -63.299 1.00 46.72 183 HIS A N 1
ATOM 1444 C CA . HIS A 1 183 ? 5.292 -9.153 -63.453 1.00 46.72 183 HIS A CA 1
ATOM 1445 C C . HIS A 1 183 ? 6.071 -10.061 -62.493 1.00 46.72 183 HIS A C 1
ATOM 1447 O O . HIS A 1 183 ? 6.927 -10.828 -62.916 1.00 46.72 183 HIS A O 1
ATOM 1453 N N . THR A 1 184 ? 5.681 -10.076 -61.214 1.00 35.69 184 THR A N 1
ATOM 1454 C CA . THR A 1 184 ? 5.937 -11.239 -60.349 1.00 35.69 184 THR A CA 1
ATOM 1455 C C . THR A 1 184 ? 4.759 -11.453 -59.402 1.00 35.69 184 THR A C 1
ATOM 1457 O O . THR A 1 184 ? 4.561 -10.712 -58.443 1.00 35.69 184 THR A O 1
ATOM 1460 N N . LYS A 1 185 ? 3.953 -12.480 -59.692 1.00 37.31 185 LYS A N 1
ATOM 1461 C CA . LYS A 1 185 ? 3.006 -13.077 -58.743 1.00 37.31 185 LYS A CA 1
ATOM 1462 C C . LYS A 1 185 ? 3.807 -13.914 -57.747 1.00 37.31 185 LYS A C 1
ATOM 1464 O O . LYS A 1 185 ? 4.524 -14.811 -58.181 1.00 37.31 185 LYS A O 1
ATOM 1469 N N . ILE A 1 186 ? 3.640 -13.677 -56.449 1.00 33.88 186 ILE A N 1
ATOM 1470 C CA . ILE A 1 186 ? 3.955 -14.676 -55.421 1.00 33.88 186 ILE A CA 1
ATOM 1471 C C . ILE A 1 186 ? 2.719 -14.837 -54.541 1.00 33.88 186 ILE A C 1
ATOM 1473 O O . ILE A 1 186 ? 2.128 -13.867 -54.070 1.00 33.88 186 ILE A O 1
ATOM 1477 N N . GLN A 1 187 ? 2.304 -16.094 -54.455 1.00 29.17 187 GLN A N 1
ATOM 1478 C CA . GLN A 1 187 ? 1.102 -16.625 -53.837 1.00 29.17 187 GLN A CA 1
ATOM 1479 C C . GLN A 1 187 ? 1.420 -17.058 -52.390 1.00 29.17 187 GLN A C 1
ATOM 1481 O O . GLN A 1 187 ? 2.577 -17.292 -52.057 1.00 29.17 187 GLN A O 1
ATOM 1486 N N . LEU A 1 188 ? 0.370 -17.073 -51.566 1.00 32.94 188 LEU A N 1
ATOM 1487 C CA . LEU A 1 188 ? 0.297 -17.228 -50.104 1.00 32.94 188 LEU A CA 1
ATOM 1488 C C . LEU A 1 188 ? 1.034 -18.435 -49.500 1.00 32.94 188 LEU A C 1
ATOM 1490 O O . LEU A 1 188 ? 1.223 -19.428 -50.184 1.00 32.94 188 LEU A O 1
ATOM 1494 N N . ASP A 1 189 ? 1.239 -18.397 -48.175 1.00 33.88 189 ASP A N 1
ATOM 1495 C CA . ASP A 1 189 ? 0.686 -19.462 -47.326 1.00 33.88 189 ASP A CA 1
ATOM 1496 C C . ASP A 1 189 ? 0.207 -18.928 -45.964 1.00 33.88 189 ASP A C 1
ATOM 1498 O O . ASP A 1 189 ? 0.941 -18.303 -45.198 1.00 33.88 189 ASP A O 1
ATOM 1502 N N . VAL A 1 190 ? -1.079 -19.171 -45.709 1.00 39.16 190 VAL A N 1
ATOM 1503 C CA . VAL A 1 190 ? -1.795 -18.979 -44.446 1.00 39.16 190 VAL A CA 1
ATOM 1504 C C . VAL A 1 190 ? -1.768 -20.329 -43.742 1.00 39.16 190 VAL A C 1
ATOM 1506 O O . VAL A 1 190 ? -2.3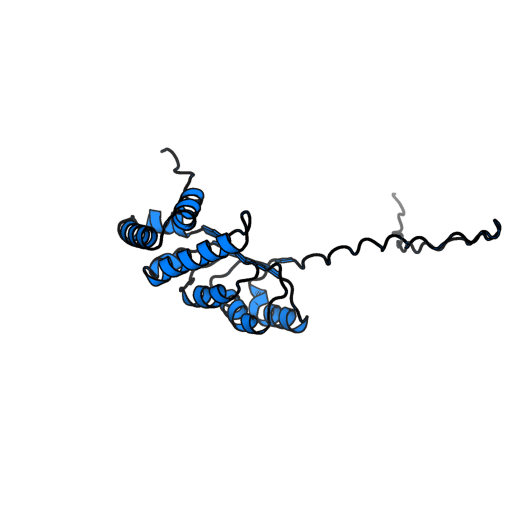33 -21.291 -44.251 1.00 39.16 190 VAL A O 1
ATOM 1509 N N . PHE A 1 191 ? -1.127 -20.417 -42.578 1.00 36.12 191 PHE A N 1
ATOM 1510 C CA . PHE A 1 191 ? -1.273 -21.578 -41.701 1.00 36.12 191 PHE A CA 1
ATOM 1511 C C . PHE A 1 191 ? -2.398 -21.304 -40.697 1.00 36.12 191 PHE A C 1
ATOM 1513 O O . PHE A 1 191 ? -2.169 -20.788 -39.604 1.00 36.12 191 PHE A O 1
ATOM 1520 N N . GLU A 1 192 ? -3.624 -21.646 -41.089 1.00 38.75 192 GLU A N 1
ATOM 1521 C CA . GLU A 1 192 ? -4.715 -21.940 -40.159 1.00 38.75 192 GLU A CA 1
ATOM 1522 C C . GLU A 1 192 ? -4.636 -23.427 -39.798 1.00 38.75 192 GLU A C 1
ATOM 1524 O O . GLU A 1 192 ? -4.813 -24.302 -40.642 1.00 38.75 192 GLU A O 1
ATOM 1529 N N . GLY A 1 193 ? -4.332 -23.717 -38.535 1.00 40.19 193 GLY A N 1
ATOM 1530 C CA . GLY A 1 193 ? -4.445 -25.053 -37.960 1.00 40.19 193 GLY A CA 1
ATOM 1531 C C . GLY A 1 193 ? -5.647 -25.107 -37.027 1.00 40.19 193 GLY A C 1
ATOM 1532 O O . GLY A 1 193 ? -5.502 -24.850 -35.834 1.00 40.19 193 GLY A O 1
ATOM 1533 N N . VAL A 1 194 ? -6.819 -25.437 -37.567 1.00 44.88 194 VAL A N 1
ATOM 1534 C CA . VAL A 1 194 ? -7.993 -25.876 -36.800 1.00 44.88 194 VAL A CA 1
ATOM 1535 C C . VAL A 1 194 ? -8.087 -27.396 -36.950 1.00 44.88 194 VAL A C 1
ATOM 1537 O O . VAL A 1 194 ? -8.116 -27.873 -38.082 1.00 44.88 194 VAL A O 1
ATOM 1540 N N . PRO A 1 195 ? -8.133 -28.184 -35.864 1.00 54.28 195 PRO A N 1
ATOM 1541 C CA . PRO A 1 195 ? -8.559 -29.569 -35.955 1.00 54.28 195 PRO A CA 1
ATOM 1542 C C . PRO A 1 195 ? -10.083 -29.666 -35.823 1.00 54.28 195 PRO A C 1
ATOM 1544 O O . PRO A 1 195 ? -10.663 -29.267 -34.811 1.00 54.28 195 PRO A O 1
ATOM 1547 N N . ASP A 1 196 ? -10.699 -30.222 -36.866 1.00 46.12 196 ASP A N 1
ATOM 1548 C CA . ASP A 1 196 ? -12.105 -30.609 -36.943 1.00 46.12 196 ASP A CA 1
ATOM 1549 C C . ASP A 1 196 ? -12.508 -31.601 -35.839 1.00 46.12 196 ASP A C 1
ATOM 1551 O O . ASP A 1 196 ? -11.824 -32.590 -35.563 1.00 46.12 196 ASP A O 1
ATOM 1555 N N . ALA A 1 197 ? -13.686 -31.363 -35.261 1.00 51.19 197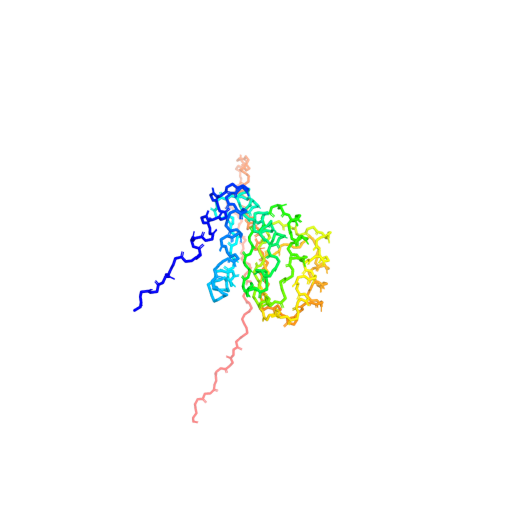 ALA A N 1
ATOM 1556 C CA . ALA A 1 197 ? -14.443 -32.342 -34.492 1.00 51.19 197 ALA A CA 1
ATOM 1557 C C . ALA A 1 197 ? -15.383 -33.118 -35.435 1.00 51.19 197 ALA A C 1
ATOM 1559 O O . ALA A 1 197 ? -16.076 -32.491 -36.238 1.00 51.19 197 ALA A O 1
ATOM 1560 N N . PRO A 1 198 ? -15.486 -34.455 -35.343 1.00 56.38 198 PRO A N 1
ATOM 1561 C CA . PRO A 1 198 ? -16.463 -35.193 -36.130 1.00 5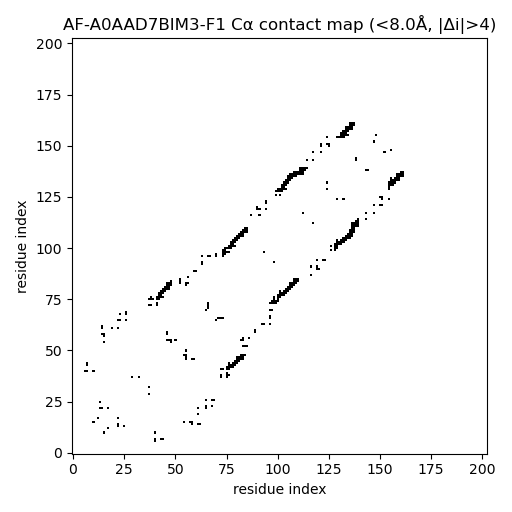6.38 198 PRO A CA 1
ATOM 1562 C C . PRO A 1 198 ? -17.859 -35.133 -35.494 1.00 56.38 198 PRO A C 1
ATOM 1564 O O . PRO A 1 198 ? -18.081 -35.601 -34.377 1.00 56.38 198 PRO A O 1
ATOM 1567 N N . SER A 1 199 ? -18.812 -34.595 -36.258 1.00 54.38 199 SER A N 1
ATOM 1568 C CA . SER A 1 199 ? -20.256 -34.725 -36.053 1.00 54.38 199 SER A CA 1
ATOM 1569 C C . SER A 1 199 ? -20.802 -35.909 -36.855 1.00 54.38 199 SER A C 1
ATOM 1571 O O . SER A 1 199 ? -20.771 -35.853 -38.081 1.00 54.38 199 SER A O 1
ATOM 1573 N N . ILE A 1 200 ? -21.344 -36.933 -36.196 1.00 49.28 200 ILE A N 1
ATOM 1574 C CA . ILE A 1 200 ? -22.255 -37.958 -36.751 1.00 49.28 200 ILE A CA 1
ATOM 1575 C C . ILE A 1 200 ? -23.001 -38.544 -35.538 1.00 49.28 200 ILE A C 1
ATOM 1577 O O . ILE A 1 200 ? -22.355 -38.777 -34.522 1.00 49.28 200 ILE A O 1
ATOM 1581 N N . CYS A 1 201 ? -24.286 -38.887 -35.500 1.00 46.38 201 CYS A N 1
ATOM 1582 C CA . CYS A 1 201 ? -25.540 -38.523 -36.165 1.00 46.38 201 CYS A CA 1
ATOM 1583 C C . CYS A 1 201 ? -26.633 -39.030 -35.200 1.00 46.38 201 CYS A C 1
ATOM 1585 O O . CYS A 1 201 ? -26.392 -39.953 -34.421 1.00 46.38 201 CYS A O 1
ATOM 1587 N N . HIS A 1 202 ? -27.819 -38.432 -35.259 1.00 47.59 202 HIS A N 1
ATOM 1588 C CA . HIS A 1 202 ? -29.024 -38.977 -34.642 1.00 47.59 202 HIS A CA 1
ATOM 1589 C C . HIS A 1 202 ? -29.429 -40.310 -35.285 1.00 47.59 202 HIS A C 1
ATOM 1591 O O . HIS A 1 202 ? -29.409 -40.409 -36.509 1.00 47.59 202 HIS A O 1
ATOM 1597 N N . ASP A 1 203 ? -29.830 -41.262 -34.442 1.00 57.66 203 ASP A N 1
ATOM 1598 C CA . ASP A 1 203 ? -31.138 -41.933 -34.480 1.00 57.66 203 ASP A CA 1
ATOM 1599 C C . ASP A 1 203 ? -31.590 -42.202 -33.034 1.00 57.66 203 ASP A C 1
ATOM 1601 O O . ASP A 1 203 ? -30.731 -42.606 -32.212 1.00 57.66 203 ASP A O 1
#

Mean predicted aligned error: 14.14 Å

Solvent-accessible surface area (backbone atoms only — not comparable to full-atom values): 12174 Å² total; per-residue (Å²): 135,85,77,85,85,58,56,68,63,48,50,51,44,53,46,66,72,44,53,79,67,51,44,51,49,47,50,58,52,52,72,72,45,57,66,72,57,50,37,64,52,42,24,59,44,74,40,57,45,89,84,37,55,68,56,23,48,51,33,49,56,48,52,50,50,46,26,74,79,39,45,73,54,26,56,31,24,32,32,42,36,40,37,41,54,94,66,65,72,58,55,57,54,56,64,67,38,49,57,66,48,28,28,34,43,36,44,36,28,88,49,61,50,59,74,89,48,47,68,48,52,45,56,57,54,59,40,86,46,39,69,35,29,38,39,36,48,37,61,79,44,73,65,60,51,52,52,48,42,72,76,29,47,93,27,54,75,45,76,44,69,75,74,72,78,77,73,69,75,74,73,76,73,81,70,81,89,72,90,82,83,97,81,79,92,82,81,87,87,82,87,81,87,77,86,83,79,91,86,85,77,92,131

Foldseek 3Di:
DDDPPCLQVVLCCQLQPDDPVSLVVVLVVLVVDDPVVLLVNQQEDAQDCPPHQVRSVSSLVSVLVSLVVPLVSLCSHQEYAHAHEPDLVSLQSVLVSCNQQHAEYEDAYPDADDLVCLVSVLSVLLRPNYQAYEAAHHHPDVVSVVVSCVSRVNRYDYYDDPPDPPPPPPPPDDDPDDDDDDDDDDDDDDDDDDDDDDDDDDD

Radius of gyration: 25.66 Å; Cα contacts (8 Å, |Δi|>4): 237; chains: 1; bounding box: 48×63×83 Å

Sequence (203 aa):
MKSILYIPELIDQIVGSADAGDLHACALVCRRWAHAAQSRIFSNIKICDSYGAELATRQMSRLLNVFDESPHLATFVLTLELWLGHQVGEIHRLCRSGLTVLRTLFLYLPTPLPSRLLPTIKSLLALESLTSVTLHIQFEHLEDLLDVWRDCSRNIRYVEFPRAPSVKPAEPSARPSMCLDPHTKIQLDVFEGVPDAPSICHD

Secondary structure (DSSP, 8-state):
------HHHHHHHHHHH--HHHHHHHHHHHHHS-HHHHHHHHTEEEE--TT-HHHHHHHHHHHHHHHHH-GGGGGG--EEEEE--S-THHHHHHHHS--TT--EEEEEEEEEEPGGGHHHHHHHHT-TT--EEEEEEEESSHHHHHHHHHHHGGGEEEEEPPPPP--PPPP----------S-----------PPPPPP----